Protein AF-A0A7S3HVN4-F1 (afdb_monomer)

pLDDT: mean 90.15, std 8.86, range [50.03, 98.5]

Mean predicted aligned error: 8.43 Å

Foldseek 3Di:
DDDDPLNVVLVVLQPDPDPCSHQQHPNNVHVVSVCPRPVNVPPDPVDDCLVVLVVVVCLQPDDLVVLVVCCVVDPDCVALCNLQSNPHAPAFQAWEWWWWQDPVRDTDIWIWGHHLQAKIWTDDPPHTPDMDGHAAPWAWDDPDQFWIWTQDVVVRDIIIIGQDDPVPTDDDDSRYDSGVVVVRSNNVVSNVSNVVSNVD

Solvent-accessible surface area (backbone atoms only — not comparable to full-atom values): 11460 Å² total; per-residue (Å²): 136,88,74,55,70,49,57,49,53,51,48,60,38,55,70,41,88,52,66,59,73,10,59,35,20,78,81,48,56,17,61,64,43,47,64,66,34,75,67,44,67,91,64,64,86,89,52,73,70,39,76,66,40,57,72,57,52,49,61,68,70,53,56,68,68,64,48,46,51,56,43,76,70,38,95,58,55,81,44,66,79,44,60,48,51,83,54,55,83,98,43,61,52,36,30,30,50,33,22,38,46,49,101,82,69,48,74,39,78,28,44,38,33,34,33,74,90,28,36,35,39,34,20,54,90,90,44,80,73,51,73,46,72,58,49,82,83,37,48,58,45,74,79,48,101,52,32,34,40,37,42,30,65,96,76,75,42,75,45,42,40,29,50,43,65,68,91,80,45,78,79,73,49,97,46,33,45,46,52,58,65,64,50,37,55,51,51,45,52,31,45,50,53,51,38,60,48,71,71,92

Radius of gyration: 22.28 Å; Cα contacts (8 Å, |Δi|>4): 295; chains: 1; bounding box: 54×37×66 Å

Structure (mmCIF, N/CA/C/O backbone):
data_AF-A0A7S3HVN4-F1
#
_entry.id   AF-A0A7S3HVN4-F1
#
loop_
_atom_site.group_PDB
_atom_site.id
_atom_site.type_symbol
_atom_site.label_atom_id
_atom_site.label_alt_id
_atom_site.label_comp_id
_atom_site.label_asym_id
_atom_site.label_entity_id
_atom_site.label_seq_id
_atom_site.pdbx_PDB_ins_code
_atom_site.Cartn_x
_atom_site.Cartn_y
_atom_site.Cartn_z
_atom_site.occupancy
_atom_site.B_iso_or_equiv
_atom_site.auth_seq_id
_atom_site.auth_comp_id
_atom_site.auth_asym_id
_atom_site.auth_atom_id
_atom_site.pdbx_PDB_model_num
ATOM 1 N N . MET A 1 1 ? -2.275 19.410 28.186 1.00 53.12 1 MET A N 1
ATOM 2 C CA . MET A 1 1 ? -3.234 18.996 27.141 1.00 53.12 1 MET A CA 1
ATOM 3 C C . MET A 1 1 ? -4.611 19.455 27.602 1.00 53.12 1 MET A C 1
ATOM 5 O O . MET A 1 1 ? -5.047 18.990 28.646 1.00 53.12 1 MET A O 1
ATOM 9 N N . GLN A 1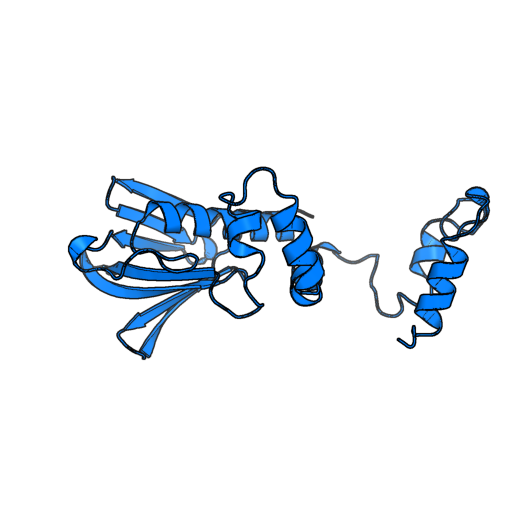 2 ? -5.228 20.443 26.951 1.00 73.56 2 GLN A N 1
ATOM 10 C CA . GLN A 1 2 ? -6.598 20.853 27.289 1.00 73.56 2 GLN A CA 1
ATOM 11 C C . GLN A 1 2 ? -7.555 19.950 26.510 1.00 73.56 2 GLN A C 1
ATOM 13 O O . GLN A 1 2 ? -7.546 19.965 25.284 1.00 73.56 2 GLN A O 1
ATOM 18 N N . ILE A 1 3 ? -8.306 19.114 27.225 1.00 81.75 3 ILE A N 1
ATOM 19 C CA . ILE A 1 3 ? -9.362 18.288 26.636 1.00 81.75 3 ILE A CA 1
ATOM 20 C C . ILE A 1 3 ? -10.576 19.193 26.435 1.00 81.75 3 ILE A C 1
ATOM 22 O O . ILE A 1 3 ? -10.947 19.942 27.341 1.00 81.75 3 ILE A O 1
ATOM 26 N N . GLU A 1 4 ? -11.161 19.145 25.243 1.00 90.69 4 GLU A N 1
ATOM 27 C CA . GLU A 1 4 ? -12.343 19.930 24.898 1.00 90.69 4 GLU A CA 1
ATOM 28 C C . GLU A 1 4 ? -13.518 19.557 25.838 1.00 90.69 4 GLU A C 1
ATOM 30 O O . GLU A 1 4 ? -13.647 18.388 26.224 1.00 90.69 4 GLU A O 1
ATOM 35 N N . PRO A 1 5 ? -14.332 20.525 26.306 1.00 91.31 5 PRO A N 1
ATOM 36 C CA . PRO A 1 5 ? -15.322 20.271 27.353 1.00 91.31 5 PRO A CA 1
ATOM 37 C C . PRO A 1 5 ? -16.322 19.160 27.018 1.00 91.31 5 PRO A C 1
ATOM 39 O O . PRO A 1 5 ? -16.677 18.390 27.911 1.00 91.31 5 PRO A O 1
ATOM 42 N N . THR A 1 6 ? -16.743 19.029 25.754 1.00 92.38 6 THR A N 1
ATOM 43 C CA . THR A 1 6 ? -17.681 17.968 25.355 1.00 92.38 6 THR A CA 1
ATOM 44 C C . THR A 1 6 ? -17.017 16.594 25.315 1.00 92.38 6 THR A C 1
ATOM 46 O O . THR A 1 6 ? -17.655 15.605 25.678 1.00 92.38 6 THR A O 1
ATOM 49 N N . CYS A 1 7 ? -15.726 16.519 24.972 1.00 90.94 7 CYS A N 1
ATOM 50 C CA . CYS A 1 7 ? -14.933 15.294 25.112 1.00 90.94 7 CYS A CA 1
ATOM 51 C C . CYS A 1 7 ? -14.870 14.835 26.571 1.00 90.94 7 CYS A C 1
ATOM 53 O O . CYS A 1 7 ? -15.041 13.651 26.858 1.00 90.94 7 CYS A O 1
ATOM 55 N N . ARG A 1 8 ? -14.622 15.767 27.500 1.00 92.56 8 ARG A N 1
ATOM 56 C CA . ARG A 1 8 ? -14.539 15.452 28.931 1.00 92.56 8 ARG A CA 1
ATOM 57 C C . ARG A 1 8 ? -15.881 14.962 29.477 1.00 92.56 8 ARG A C 1
ATOM 59 O O . ARG A 1 8 ? -15.910 13.928 30.131 1.00 92.56 8 ARG A O 1
ATOM 66 N N . ASP A 1 9 ? -16.970 15.652 29.141 1.00 93.69 9 ASP A N 1
ATOM 67 C CA . ASP A 1 9 ? -18.332 15.264 29.533 1.00 93.69 9 ASP A CA 1
ATOM 68 C C . ASP A 1 9 ? -18.708 13.865 29.016 1.00 93.69 9 ASP A C 1
ATOM 70 O O . ASP A 1 9 ? -19.266 13.055 29.757 1.00 93.69 9 ASP A O 1
ATOM 74 N N . LEU A 1 10 ? -18.332 13.537 27.772 1.00 94.62 10 LEU A N 1
ATOM 75 C CA . LEU A 1 10 ? -18.544 12.197 27.227 1.00 94.62 10 LEU A CA 1
ATOM 76 C C . LEU A 1 10 ? -17.776 11.139 28.026 1.00 94.62 10 LEU A C 1
ATOM 78 O O . LEU A 1 10 ? -18.345 10.109 28.384 1.00 94.62 10 LEU A O 1
ATOM 82 N N . ILE A 1 11 ? -16.488 11.382 28.289 1.00 92.31 11 ILE A N 1
ATOM 83 C CA . ILE A 1 11 ? -15.640 10.451 29.038 1.00 92.31 11 ILE A CA 1
ATOM 84 C C . ILE A 1 11 ? -16.232 10.218 30.427 1.00 92.31 11 ILE A C 1
ATOM 86 O O . ILE A 1 11 ? -16.464 9.063 30.773 1.00 92.31 11 ILE A O 1
ATOM 90 N N . ASP A 1 12 ? -16.551 11.282 31.168 1.00 92.94 12 ASP A N 1
ATOM 91 C CA . ASP A 1 12 ? -17.090 11.211 32.533 1.00 92.94 12 ASP A CA 1
ATOM 92 C C . ASP A 1 12 ? -18.400 10.400 32.589 1.00 92.94 12 ASP A C 1
ATOM 94 O O . ASP A 1 12 ? -18.604 9.590 33.495 1.00 92.94 12 ASP A O 1
ATOM 98 N N . LYS A 1 13 ? -19.257 10.532 31.569 1.00 91.88 13 LYS A N 1
ATOM 99 C CA . LYS A 1 13 ? -20.509 9.766 31.434 1.00 91.88 13 LYS A CA 1
ATOM 100 C C . LYS A 1 13 ? -20.319 8.313 30.980 1.00 91.88 13 LYS A C 1
ATOM 102 O O . LYS A 1 13 ? -21.228 7.495 31.148 1.00 91.88 13 LYS A O 1
ATOM 107 N N . LEU A 1 14 ? -19.166 7.975 30.402 1.00 91.81 14 LEU A N 1
ATOM 108 C CA . LEU A 1 14 ? -18.810 6.611 29.998 1.00 91.81 14 LEU A CA 1
ATOM 109 C C . LEU A 1 14 ? -18.058 5.847 31.097 1.00 91.81 14 LEU A C 1
ATOM 111 O O . LEU A 1 14 ? -18.204 4.630 31.192 1.00 91.81 14 LEU A O 1
ATOM 115 N N . ILE A 1 15 ? -17.288 6.531 31.945 1.00 91.75 15 ILE A N 1
ATOM 116 C CA . ILE A 1 15 ? -16.481 5.916 33.016 1.00 91.75 15 ILE A CA 1
ATOM 117 C C . ILE A 1 15 ? -17.224 5.814 34.358 1.00 91.75 15 ILE A C 1
ATOM 119 O O . ILE A 1 15 ? -16.619 5.876 35.427 1.00 91.75 15 ILE A O 1
ATOM 123 N N . VAL A 1 16 ? -18.544 5.627 34.317 1.00 91.62 16 VAL A N 1
ATOM 124 C CA . VAL A 1 16 ? -19.357 5.385 35.516 1.00 91.62 16 VAL A CA 1
ATOM 125 C C . VAL A 1 16 ? -19.091 3.969 36.045 1.00 91.62 16 VAL A C 1
ATOM 127 O O . VAL A 1 16 ? -19.068 3.004 35.272 1.00 91.62 16 VAL A O 1
ATOM 130 N N . LEU A 1 17 ? -18.869 3.861 37.363 1.00 91.00 17 LEU A N 1
ATOM 131 C CA . LEU A 1 17 ? -18.596 2.598 38.068 1.00 91.00 17 LEU A CA 1
ATOM 132 C C . LEU A 1 17 ? -19.727 1.583 37.889 1.00 91.00 17 LEU A C 1
ATOM 134 O O . LEU A 1 17 ? -19.468 0.407 37.648 1.00 91.00 17 LEU A O 1
ATOM 138 N N . ASP A 1 18 ? -20.967 2.056 37.998 1.00 90.88 18 ASP A N 1
ATOM 139 C CA . ASP A 1 18 ? -22.158 1.256 37.751 1.00 90.88 18 ASP A CA 1
ATOM 140 C C . ASP A 1 18 ? -22.456 1.206 36.237 1.00 90.88 18 ASP A C 1
ATOM 142 O O . ASP A 1 18 ? -22.713 2.255 35.630 1.00 90.88 18 ASP A O 1
ATOM 146 N N . PRO A 1 19 ? -22.415 0.020 35.599 1.00 88.31 19 PRO A N 1
ATOM 147 C CA . PRO A 1 19 ? -22.674 -0.115 34.171 1.00 88.31 19 PRO A CA 1
ATOM 148 C C . PRO A 1 19 ? -24.097 0.293 33.770 1.00 88.31 19 PRO A C 1
ATOM 150 O O . PRO A 1 19 ? -24.269 0.778 32.652 1.00 88.31 19 PRO A O 1
ATOM 153 N N . ASP A 1 20 ? -25.092 0.167 34.654 1.00 91.44 20 ASP A N 1
ATOM 154 C CA . ASP A 1 20 ? -26.487 0.503 34.334 1.00 91.44 20 ASP A CA 1
ATOM 155 C C . ASP A 1 20 ? -26.738 2.018 34.316 1.00 91.44 20 ASP A C 1
ATOM 157 O O . ASP A 1 20 ? -27.687 2.495 33.689 1.00 91.44 20 ASP A O 1
ATOM 161 N N . GLN A 1 21 ? -25.848 2.782 34.954 1.00 90.81 21 GLN A N 1
ATOM 162 C CA . GLN A 1 21 ? -25.854 4.248 34.985 1.00 90.81 21 GLN A CA 1
ATOM 163 C C . GLN A 1 21 ? -24.962 4.871 33.905 1.00 90.81 21 GLN A C 1
ATOM 165 O O . GLN A 1 21 ? -24.895 6.094 33.770 1.00 90.81 21 GLN A O 1
ATOM 170 N N . ARG A 1 22 ? -24.259 4.051 33.119 1.00 93.50 22 ARG A N 1
ATOM 171 C CA . ARG A 1 22 ? -23.396 4.531 32.041 1.00 93.50 22 ARG A CA 1
ATOM 172 C C . ARG A 1 2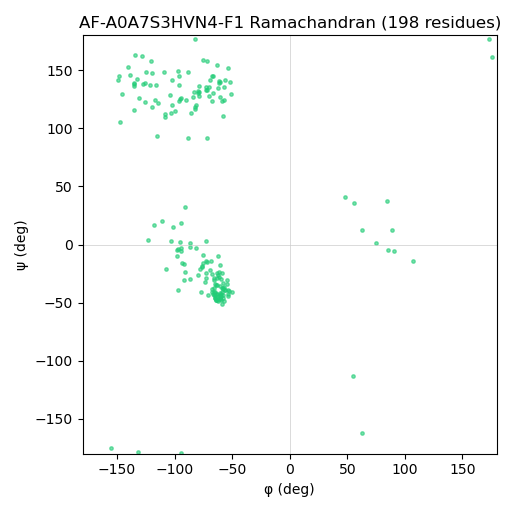2 ? -24.232 5.116 30.911 1.00 93.50 22 ARG A C 1
ATOM 174 O O . ARG A 1 22 ? -25.258 4.550 30.537 1.00 93.50 22 ARG A O 1
ATOM 181 N N . LEU A 1 23 ? -23.773 6.203 30.298 1.00 91.31 23 LEU A N 1
ATOM 182 C CA . LEU A 1 23 ? -24.374 6.700 29.060 1.00 91.31 23 LEU A CA 1
ATOM 183 C C . LEU A 1 23 ? -24.314 5.617 27.974 1.00 91.31 23 LEU A C 1
ATOM 185 O O . LEU A 1 23 ? -23.239 5.123 27.641 1.00 91.31 23 LEU A O 1
ATOM 189 N N . GLY A 1 24 ? -25.472 5.251 27.424 1.00 87.75 24 GLY A N 1
ATOM 190 C CA . GLY A 1 24 ? -25.591 4.137 26.479 1.00 87.75 24 GLY A CA 1
ATOM 191 C C . GLY A 1 24 ? -26.256 2.887 27.063 1.00 87.75 24 GLY A C 1
ATOM 192 O O . GLY A 1 24 ? -26.674 2.021 26.295 1.00 87.75 24 GLY A O 1
ATOM 193 N N . ALA A 1 25 ? -26.395 2.795 28.389 1.00 89.81 25 ALA A N 1
ATOM 194 C CA . ALA A 1 25 ? -27.110 1.715 29.063 1.00 89.81 25 ALA A CA 1
ATOM 195 C C . ALA A 1 25 ? -28.630 1.825 28.875 1.00 89.81 25 ALA A C 1
ATOM 197 O O . ALA A 1 25 ? -29.172 2.902 28.619 1.00 89.81 25 ALA A O 1
ATOM 198 N N . ALA A 1 26 ? -29.347 0.709 29.037 1.00 87.06 26 ALA A N 1
ATOM 199 C CA . ALA A 1 26 ? -30.802 0.678 28.868 1.00 87.06 26 ALA A CA 1
ATOM 200 C C . ALA A 1 26 ? -31.517 1.701 29.776 1.00 87.06 26 ALA A C 1
ATOM 202 O O . ALA A 1 26 ? -32.432 2.387 29.323 1.00 87.06 26 ALA A O 1
ATOM 203 N N . GLY A 1 27 ? -31.047 1.862 31.020 1.00 85.62 27 GLY A N 1
ATOM 204 C CA . GLY A 1 27 ? -31.592 2.812 31.996 1.00 85.62 27 GLY A CA 1
ATOM 205 C C . GLY A 1 27 ? -31.302 4.289 31.704 1.00 85.62 27 GLY A C 1
ATOM 206 O O . GLY A 1 27 ? -31.972 5.156 32.255 1.00 85.62 27 GLY A O 1
ATOM 207 N N . THR A 1 28 ? -30.356 4.598 30.811 1.00 85.44 28 THR A N 1
ATOM 208 C CA . THR A 1 28 ? -29.925 5.974 30.493 1.00 85.44 28 THR A CA 1
ATOM 209 C C . THR A 1 28 ? -30.326 6.419 29.085 1.00 85.44 28 THR A C 1
ATOM 211 O O . THR A 1 28 ? -29.773 7.371 28.535 1.00 85.44 28 THR A O 1
ATOM 214 N N . GLY A 1 29 ? -31.316 5.746 28.489 1.00 84.00 29 GLY A N 1
ATOM 215 C CA . GLY A 1 29 ? -31.806 6.039 27.138 1.00 84.00 29 GLY A CA 1
ATOM 216 C C . GLY A 1 29 ? -31.068 5.288 26.026 1.00 84.00 29 GLY A C 1
ATOM 217 O O . GLY A 1 29 ? -31.244 5.615 24.850 1.00 84.00 29 GLY A O 1
ATOM 218 N N . GLY A 1 30 ? -30.266 4.281 26.384 1.00 89.44 30 GLY A N 1
ATOM 219 C CA . GLY A 1 30 ? -29.635 3.354 25.454 1.00 89.44 30 GLY A CA 1
ATOM 220 C C . GLY A 1 30 ? -28.652 4.019 24.493 1.00 89.44 30 GLY A C 1
ATOM 221 O O . GLY A 1 30 ? -28.204 5.154 24.678 1.00 89.44 30 GLY A O 1
ATOM 222 N N . MET A 1 31 ? -28.343 3.314 23.406 1.00 88.62 31 MET A N 1
ATOM 223 C CA . MET A 1 31 ? -27.423 3.802 22.374 1.00 88.62 31 MET A CA 1
ATOM 224 C C . MET A 1 31 ? -27.873 5.119 21.724 1.00 88.62 31 MET A C 1
ATOM 226 O O . MET A 1 31 ? -27.031 5.878 21.248 1.00 88.62 31 MET A O 1
ATOM 230 N N . ASP A 1 32 ? -29.168 5.434 21.730 1.00 89.56 32 ASP A N 1
ATOM 231 C CA . ASP A 1 32 ? -29.683 6.681 21.158 1.00 89.56 32 ASP A CA 1
ATOM 232 C C . ASP A 1 32 ? -29.355 7.907 22.018 1.00 89.56 32 ASP A C 1
ATOM 234 O O . ASP A 1 32 ? -29.200 9.010 21.492 1.00 89.56 32 ASP A O 1
ATOM 238 N N . ALA A 1 33 ? -29.224 7.748 23.338 1.00 90.94 33 ALA A N 1
ATOM 239 C CA . ALA A 1 33 ? -28.718 8.811 24.206 1.00 90.94 33 ALA A CA 1
ATOM 240 C C . ALA A 1 33 ? -27.234 9.094 23.930 1.00 90.94 33 ALA A C 1
ATOM 242 O O . ALA A 1 33 ? -26.838 10.254 23.829 1.00 90.94 33 ALA A O 1
ATOM 243 N N . LEU A 1 34 ? -26.438 8.041 23.718 1.00 91.25 34 LEU A N 1
ATOM 244 C CA . LEU A 1 34 ? -25.024 8.164 23.370 1.00 91.25 34 LEU A CA 1
ATOM 245 C C . LEU A 1 34 ? -24.831 8.858 22.012 1.00 91.25 34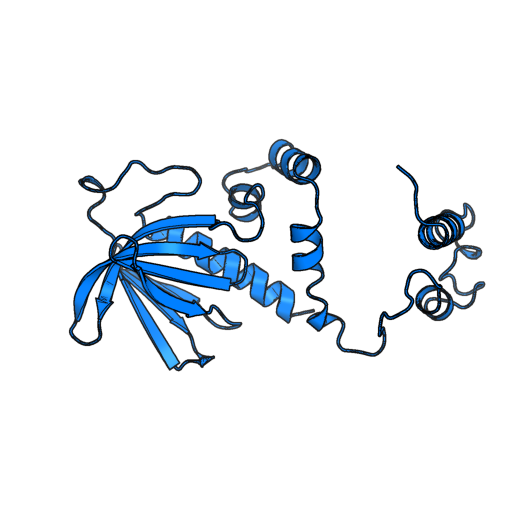 LEU A C 1
ATOM 247 O O . LEU A 1 34 ? -24.066 9.812 21.917 1.00 91.25 34 LEU A O 1
ATOM 251 N N . LYS A 1 35 ? -25.570 8.438 20.976 1.00 90.25 35 LYS A N 1
ATOM 252 C CA . LYS A 1 35 ? -25.505 9.036 19.627 1.00 90.25 35 LYS A CA 1
ATOM 253 C C . LYS A 1 35 ? -25.901 10.516 19.594 1.00 90.25 35 LYS A C 1
ATOM 255 O O . LYS A 1 35 ? -25.439 11.250 18.730 1.00 90.25 35 LYS A O 1
ATOM 260 N N . ARG A 1 36 ? -26.758 10.967 20.515 1.00 92.00 36 ARG A N 1
ATOM 261 C CA . ARG A 1 36 ? -27.204 12.371 20.612 1.00 92.00 36 ARG A CA 1
ATOM 262 C C . ARG A 1 36 ? -26.275 13.259 21.441 1.00 92.00 36 ARG A C 1
ATOM 264 O O . ARG A 1 36 ? -26.575 14.438 21.617 1.00 92.00 36 ARG A O 1
ATOM 271 N N . HIS A 1 37 ? -25.177 12.720 21.968 1.00 94.62 37 HIS A N 1
ATOM 272 C CA . HIS A 1 37 ? -24.243 13.495 22.776 1.00 94.62 37 HIS A CA 1
ATOM 273 C C . HIS A 1 37 ? -23.620 14.651 21.963 1.00 94.62 37 HIS A C 1
ATOM 275 O O . HIS A 1 37 ? -23.250 14.422 20.809 1.00 94.62 37 HIS A O 1
ATOM 281 N N . PRO A 1 38 ? -23.426 15.857 22.540 1.00 93.50 38 PRO A N 1
ATOM 282 C CA . PRO A 1 38 ? -22.825 17.001 21.840 1.00 93.50 38 PRO A CA 1
ATOM 283 C C . PRO A 1 38 ? -21.458 16.714 21.210 1.00 93.50 38 PRO A C 1
ATOM 285 O O . PRO A 1 38 ? -21.147 17.245 20.152 1.00 93.50 38 PRO A O 1
ATOM 288 N N . PHE A 1 39 ? -20.678 15.813 21.811 1.00 92.75 39 PHE A N 1
ATOM 289 C CA . PHE A 1 39 ? -19.414 15.331 21.237 1.00 92.75 39 PHE A CA 1
ATOM 290 C C . PHE A 1 39 ? -19.574 14.773 19.810 1.00 92.75 39 PHE A C 1
ATOM 292 O O . PHE A 1 39 ? -18.686 14.926 18.979 1.00 92.75 39 PHE A O 1
ATOM 299 N N . PHE A 1 40 ? -20.710 14.139 19.507 1.00 89.69 40 PHE A N 1
ATOM 300 C CA . PHE A 1 40 ? -21.002 13.584 18.185 1.00 89.69 40 PHE A CA 1
ATOM 301 C C . PHE A 1 40 ? -21.804 14.543 17.295 1.00 89.69 40 PHE A C 1
ATOM 303 O O . PHE A 1 40 ? -22.415 14.117 16.311 1.00 89.69 40 PHE A O 1
ATOM 310 N N . GLN A 1 41 ? -21.832 15.840 17.614 1.00 88.94 41 GLN A N 1
ATOM 311 C CA . GLN A 1 41 ? -22.513 16.827 16.786 1.00 88.94 41 GLN A CA 1
ATOM 312 C C . GLN A 1 41 ? -21.952 16.804 15.355 1.00 88.94 41 GLN A C 1
ATOM 314 O O . GLN A 1 41 ? -20.754 16.947 15.130 1.00 88.94 41 GLN A O 1
ATOM 319 N N . GLY A 1 42 ? -22.841 16.617 14.377 1.00 82.19 42 GLY A N 1
ATOM 320 C CA . GLY A 1 42 ? -22.479 16.508 12.960 1.00 82.19 42 GLY A CA 1
ATOM 321 C C . GLY A 1 42 ? -22.199 15.083 12.472 1.00 82.19 42 GLY A C 1
ATOM 322 O O . GLY A 1 42 ? -22.055 14.883 11.267 1.00 82.19 42 GLY A O 1
ATOM 323 N N . VAL A 1 43 ? -22.186 14.079 13.356 1.00 80.19 43 VAL A N 1
ATOM 324 C CA . VAL A 1 43 ? -22.084 12.670 12.956 1.00 80.19 43 VAL A CA 1
ATOM 325 C C . VAL A 1 43 ? -23.460 12.147 12.543 1.00 80.19 43 VAL A C 1
ATOM 327 O O . VAL A 1 43 ? -24.405 12.121 13.331 1.00 80.19 43 VAL A O 1
ATOM 330 N N . ASN A 1 44 ? -23.576 11.693 11.295 1.00 80.94 44 ASN A N 1
ATOM 331 C CA . ASN A 1 44 ? -24.786 11.045 10.797 1.00 80.94 44 ASN A CA 1
ATOM 332 C C . ASN A 1 44 ? -24.752 9.531 11.071 1.00 80.94 44 ASN A C 1
ATOM 334 O O . ASN A 1 44 ? -24.268 8.754 10.250 1.00 80.94 44 ASN A O 1
ATOM 338 N N . PHE A 1 45 ? -25.297 9.109 12.214 1.00 80.19 45 PHE A N 1
ATOM 339 C CA . PHE A 1 45 ? -25.342 7.696 12.622 1.00 80.19 45 PHE A CA 1
ATOM 340 C C . PHE A 1 45 ? -26.337 6.822 11.848 1.00 80.19 45 PHE A C 1
ATOM 342 O O . PHE A 1 45 ? -26.296 5.601 11.988 1.00 80.19 45 PHE A O 1
ATOM 349 N N . SER A 1 46 ? -27.260 7.419 11.092 1.00 79.75 46 SER A N 1
ATOM 350 C CA . SER A 1 46 ? -28.205 6.697 10.229 1.00 79.75 46 SER A CA 1
ATOM 351 C C . SER A 1 46 ? -27.714 6.574 8.784 1.00 79.75 46 SER A C 1
ATOM 353 O O . SER A 1 46 ? -28.358 5.904 7.980 1.00 79.75 46 SER A O 1
ATOM 355 N N . GLY A 1 47 ? -26.591 7.215 8.448 1.00 70.81 47 GLY A N 1
ATOM 356 C CA . GLY A 1 47 ? -25.927 7.082 7.158 1.00 70.81 47 GLY A CA 1
ATOM 357 C C . GLY A 1 47 ? -25.032 5.846 7.062 1.00 70.81 47 GLY A C 1
ATOM 358 O O . GLY A 1 47 ? -24.832 5.105 8.025 1.00 70.81 47 GLY A O 1
ATOM 359 N N . ASP A 1 48 ? -24.456 5.655 5.877 1.00 65.44 48 ASP A N 1
ATOM 360 C CA . ASP A 1 48 ? -23.508 4.581 5.601 1.00 65.44 48 ASP A CA 1
ATOM 361 C C . ASP A 1 48 ? -22.171 4.875 6.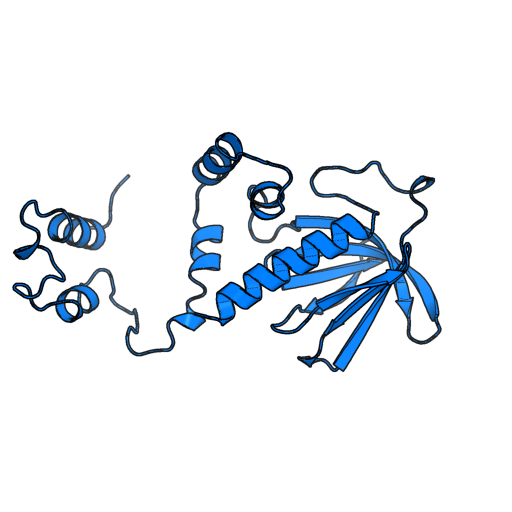308 1.00 65.44 48 ASP A C 1
ATOM 363 O O . ASP A 1 48 ? -21.304 5.576 5.783 1.00 65.44 48 ASP A O 1
ATOM 367 N N . MET A 1 49 ? -22.006 4.381 7.544 1.00 62.88 49 MET A N 1
ATOM 368 C CA . MET A 1 49 ? -20.796 4.610 8.360 1.00 62.88 49 MET A CA 1
ATOM 369 C C . MET A 1 49 ? -19.514 4.027 7.730 1.00 62.88 49 MET A C 1
ATOM 371 O O . MET A 1 49 ? -18.409 4.369 8.147 1.00 62.88 49 MET A O 1
ATOM 375 N N . ARG A 1 50 ? -19.673 3.227 6.672 1.00 58.75 50 ARG A N 1
ATOM 376 C CA . ARG A 1 50 ? -18.655 2.728 5.730 1.00 58.75 50 ARG A CA 1
ATOM 377 C C . ARG A 1 50 ? -17.829 3.849 5.113 1.00 58.75 50 ARG A C 1
ATOM 379 O O . ARG A 1 50 ? -16.615 3.760 4.963 1.00 58.75 50 ARG A O 1
ATOM 386 N N . ILE A 1 51 ? -18.502 4.958 4.808 1.00 57.69 51 ILE A N 1
ATOM 387 C CA . ILE A 1 51 ? -17.941 6.103 4.083 1.00 57.69 51 ILE A CA 1
ATOM 388 C C . ILE A 1 51 ? -17.011 6.938 4.978 1.00 57.69 51 ILE A C 1
ATOM 390 O O . ILE A 1 51 ? -16.200 7.713 4.475 1.00 57.69 51 ILE A O 1
ATOM 394 N N . LEU A 1 52 ? -17.069 6.770 6.306 1.00 59.38 52 LEU A N 1
ATOM 395 C CA . LEU A 1 52 ? -16.269 7.570 7.240 1.00 59.38 52 LEU A CA 1
ATOM 396 C C . LEU A 1 52 ? -14.766 7.279 7.150 1.00 59.38 52 LEU A C 1
ATOM 398 O O . LEU A 1 52 ? -13.976 8.057 7.682 1.00 59.38 52 LEU A O 1
ATOM 402 N N . GLY A 1 53 ? -14.353 6.180 6.501 1.00 68.19 53 GLY A N 1
ATOM 403 C CA . GLY A 1 53 ? -12.937 5.848 6.342 1.00 68.19 53 GLY A CA 1
ATOM 404 C C . GLY A 1 53 ? -12.216 5.774 7.689 1.00 68.19 53 GLY A C 1
ATOM 405 O O . GLY A 1 53 ? -11.071 6.199 7.801 1.00 68.19 53 GLY A O 1
ATOM 406 N N . LEU A 1 54 ? -12.888 5.281 8.738 1.00 70.75 54 LEU A N 1
ATOM 407 C CA . LEU A 1 54 ? -12.409 5.374 10.120 1.00 70.75 54 LEU A CA 1
ATOM 408 C C . LEU A 1 54 ? -11.012 4.767 10.294 1.00 70.75 54 LEU A C 1
ATOM 410 O O . LEU A 1 54 ? -10.178 5.343 10.981 1.00 70.75 54 LEU A O 1
ATOM 414 N N . LYS A 1 55 ? -10.721 3.643 9.629 1.00 73.38 55 LYS A N 1
ATOM 415 C CA . LYS A 1 55 ? -9.378 3.038 9.634 1.00 73.38 55 LYS A CA 1
ATOM 416 C C . LYS A 1 55 ? -8.32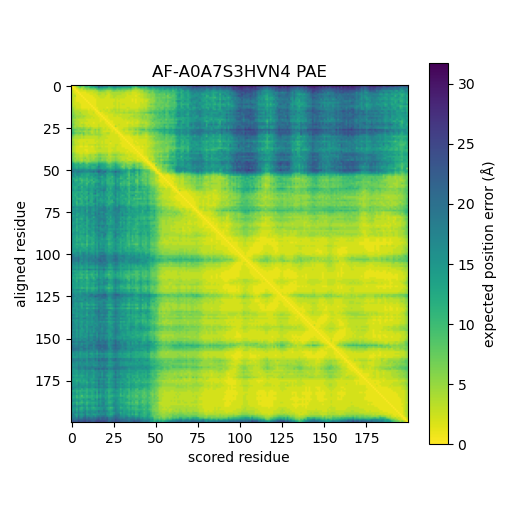7 3.978 9.050 1.00 73.38 55 LYS A C 1
ATOM 418 O O . LYS A 1 55 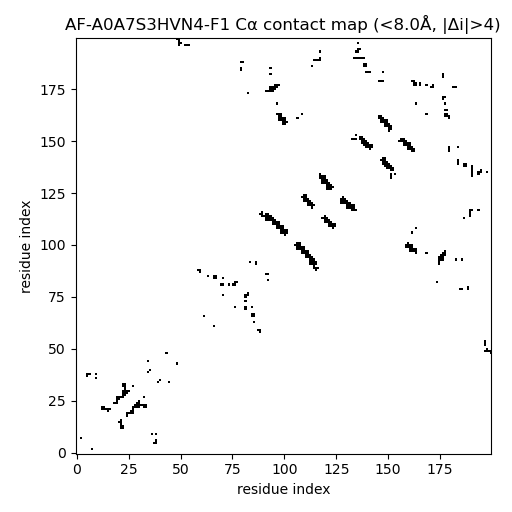? -7.242 4.105 9.612 1.00 73.38 55 LYS A O 1
ATOM 423 N N . ARG A 1 56 ? -8.656 4.669 7.959 1.00 76.94 56 ARG A N 1
ATOM 424 C CA . ARG A 1 56 ? -7.799 5.690 7.361 1.00 76.94 56 ARG A CA 1
ATOM 425 C C . ARG A 1 56 ? -7.606 6.875 8.305 1.00 76.94 56 ARG A C 1
ATOM 427 O O . ARG A 1 56 ? -6.464 7.248 8.543 1.00 76.94 56 ARG A O 1
ATOM 434 N N . ALA A 1 57 ? -8.679 7.402 8.892 1.00 78.31 57 ALA A N 1
ATOM 435 C CA . ALA A 1 57 ? -8.608 8.502 9.852 1.00 78.31 57 ALA A CA 1
ATOM 436 C C . ALA A 1 57 ? -7.773 8.136 11.091 1.00 78.31 57 ALA A C 1
ATOM 438 O O . ALA A 1 57 ? -6.921 8.911 11.515 1.00 78.31 57 ALA A O 1
ATOM 439 N N . LEU A 1 58 ? -7.957 6.931 11.639 1.00 77.75 58 LEU A N 1
ATOM 440 C CA . LEU A 1 58 ? -7.144 6.416 12.741 1.00 77.75 58 LEU A CA 1
ATOM 441 C C . LEU A 1 58 ? -5.671 6.347 12.348 1.00 77.75 58 LEU A C 1
ATOM 443 O O . LEU A 1 58 ? -4.839 6.878 13.070 1.00 77.75 58 LEU A O 1
ATOM 447 N N . ARG A 1 59 ? -5.337 5.786 11.177 1.00 77.94 59 ARG A N 1
ATOM 448 C CA . ARG A 1 59 ? -3.950 5.798 10.692 1.00 77.94 59 ARG A CA 1
ATOM 449 C C . ARG A 1 59 ? -3.415 7.224 10.584 1.00 77.94 59 ARG A C 1
ATOM 451 O O . ARG A 1 59 ? -2.335 7.484 11.087 1.00 77.94 59 ARG A O 1
ATOM 458 N N . GLU A 1 60 ? -4.141 8.149 9.964 1.00 81.12 60 GLU A N 1
ATOM 459 C CA . GLU A 1 60 ? -3.680 9.528 9.747 1.00 81.12 60 GLU A CA 1
ATOM 460 C C . GLU A 1 60 ? -3.482 10.324 11.049 1.00 81.12 60 GLU A C 1
ATOM 462 O O . GLU A 1 60 ? -2.566 11.138 11.129 1.00 81.12 60 GLU A O 1
ATOM 467 N N . THR A 1 61 ? -4.305 10.071 12.068 1.00 83.94 61 THR A N 1
ATOM 468 C CA . THR A 1 61 ? -4.290 10.799 13.352 1.00 83.94 61 THR A CA 1
ATOM 469 C C . THR A 1 61 ? -3.410 10.165 14.427 1.00 83.94 61 THR A C 1
ATOM 471 O O . THR A 1 61 ? -3.079 10.816 15.418 1.00 83.94 61 THR A O 1
ATOM 474 N N . GLU A 1 62 ? -3.028 8.902 14.264 1.00 83.44 62 GLU A N 1
ATOM 475 C CA . GLU A 1 62 ? -2.291 8.170 15.284 1.00 83.44 62 GLU A CA 1
ATOM 476 C C . GLU A 1 62 ? -0.831 8.620 15.412 1.00 83.44 62 GLU A C 1
ATOM 478 O O . GLU A 1 62 ? -0.109 8.758 14.420 1.00 83.44 62 GLU A O 1
ATOM 483 N N . SER A 1 63 ? -0.373 8.780 16.659 1.00 86.56 63 SER A N 1
ATOM 484 C CA . SER A 1 63 ? 0.997 9.193 16.960 1.00 86.56 63 SER A CA 1
ATOM 485 C C . SER A 1 63 ? 2.027 8.134 16.557 1.00 86.56 63 SER A C 1
ATOM 487 O O . SER A 1 63 ? 1.808 6.930 16.705 1.00 86.56 63 SER A O 1
ATOM 489 N N . GLN A 1 64 ? 3.203 8.583 16.103 1.00 86.12 64 GLN A N 1
ATOM 490 C CA . GLN A 1 64 ? 4.308 7.684 15.746 1.00 86.12 64 GLN A CA 1
ATOM 491 C C . GLN A 1 64 ? 4.732 6.783 16.917 1.00 86.12 64 GLN A C 1
ATOM 493 O O . GLN A 1 64 ? 5.063 5.622 16.697 1.00 86.12 64 GLN A O 1
ATOM 498 N N . GLU A 1 65 ? 4.644 7.269 18.158 1.00 88.62 65 GLU A N 1
ATOM 499 C CA . GLU A 1 65 ? 4.964 6.490 19.360 1.00 88.62 65 GLU A CA 1
ATOM 500 C C . GLU A 1 65 ? 4.065 5.257 19.526 1.00 88.62 65 GLU A C 1
ATOM 502 O O . GLU A 1 65 ? 4.557 4.168 19.816 1.00 88.62 65 GLU A O 1
ATOM 507 N N . LEU A 1 66 ? 2.751 5.397 19.313 1.00 87.12 66 LEU A N 1
ATOM 508 C CA . LEU A 1 66 ? 1.819 4.267 19.403 1.00 87.12 66 LEU A CA 1
ATOM 509 C C . LEU A 1 66 ? 2.066 3.253 18.288 1.00 87.12 66 LEU A C 1
ATOM 511 O O . LEU A 1 66 ? 2.015 2.043 18.521 1.00 87.12 66 LEU A O 1
ATOM 515 N N . ARG A 1 67 ? 2.382 3.741 17.084 1.00 87.69 67 ARG A N 1
ATOM 516 C CA . ARG A 1 67 ? 2.748 2.873 15.964 1.00 87.69 67 ARG A CA 1
ATOM 517 C C . ARG A 1 67 ? 4.027 2.093 16.259 1.00 87.69 67 ARG A C 1
ATOM 519 O O . ARG A 1 67 ? 4.054 0.896 15.989 1.00 87.69 67 ARG A O 1
ATOM 526 N N . GLN A 1 68 ? 5.034 2.743 16.843 1.00 89.75 68 GLN A N 1
ATOM 527 C CA . GLN A 1 68 ? 6.298 2.114 17.224 1.00 89.75 68 GLN A CA 1
ATOM 528 C C . GLN A 1 68 ? 6.091 1.028 18.283 1.00 89.75 68 GLN A C 1
ATOM 530 O O . GLN A 1 68 ? 6.525 -0.099 18.071 1.00 89.75 68 GLN A O 1
ATOM 535 N N . ARG A 1 69 ? 5.329 1.310 19.351 1.00 90.38 69 ARG A N 1
ATOM 536 C CA . ARG A 1 69 ? 5.035 0.318 20.404 1.00 90.38 69 ARG A CA 1
ATOM 537 C C . ARG A 1 69 ? 4.447 -0.978 19.851 1.00 90.38 69 ARG A C 1
ATOM 539 O O . ARG A 1 69 ? 4.874 -2.058 20.233 1.00 90.38 69 ARG A O 1
ATOM 546 N N . ARG A 1 70 ? 3.514 -0.888 18.897 1.00 87.38 70 ARG A N 1
ATOM 547 C CA . ARG A 1 70 ? 2.929 -2.086 18.270 1.00 87.38 70 ARG A CA 1
ATOM 548 C C . ARG A 1 70 ? 3.922 -2.904 17.456 1.00 87.38 70 ARG A C 1
ATOM 550 O O . ARG A 1 70 ? 3.706 -4.097 17.287 1.00 87.38 70 ARG A O 1
ATOM 557 N N . ILE A 1 71 ? 4.941 -2.262 16.893 1.00 89.69 71 ILE A N 1
ATOM 558 C CA . ILE A 1 71 ? 5.998 -2.949 16.147 1.00 89.69 71 ILE A CA 1
ATOM 559 C C . ILE A 1 71 ? 6.965 -3.607 17.124 1.00 89.69 71 ILE A C 1
ATOM 561 O O . ILE A 1 71 ? 7.354 -4.746 16.895 1.00 89.69 71 ILE A O 1
ATOM 565 N N . ASP A 1 72 ? 7.303 -2.927 18.218 1.00 90.56 72 ASP A N 1
ATOM 566 C CA . ASP A 1 72 ? 8.181 -3.463 19.262 1.00 90.56 72 ASP A CA 1
ATOM 567 C C . ASP A 1 72 ? 7.560 -4.697 19.942 1.00 90.56 72 ASP A C 1
ATOM 569 O O . ASP A 1 72 ? 8.261 -5.646 20.285 1.00 90.56 72 ASP A O 1
ATOM 573 N N . GLU A 1 73 ? 6.233 -4.711 20.084 1.00 92.25 73 GLU A N 1
ATOM 574 C CA . GLU A 1 73 ? 5.450 -5.833 20.620 1.00 92.25 73 GLU A CA 1
ATOM 575 C C . GLU A 1 73 ? 5.064 -6.876 19.552 1.00 92.25 73 GLU A C 1
ATOM 577 O O . GLU A 1 73 ? 4.410 -7.878 19.861 1.00 92.25 73 GLU A O 1
ATOM 582 N N . ALA A 1 74 ? 5.425 -6.661 18.282 1.00 90.06 74 ALA A N 1
ATOM 583 C CA . ALA A 1 74 ? 5.012 -7.544 17.201 1.00 90.06 74 ALA A CA 1
ATOM 584 C C . ALA A 1 74 ? 5.756 -8.889 17.268 1.00 90.06 74 ALA A C 1
ATOM 586 O O . ALA A 1 74 ? 6.986 -8.911 17.319 1.00 90.06 74 ALA A O 1
ATOM 587 N N . PRO A 1 75 ? 5.046 -10.027 17.150 1.00 89.19 75 PRO A N 1
ATOM 588 C CA . PRO A 1 75 ? 5.691 -11.339 17.113 1.00 89.19 75 PRO A CA 1
ATOM 589 C C . PRO A 1 75 ? 6.520 -11.548 15.837 1.00 89.19 75 PRO A C 1
ATOM 591 O O . PRO A 1 75 ? 7.457 -12.340 15.831 1.00 89.19 75 PRO A O 1
ATOM 594 N N . ASP A 1 76 ? 6.166 -10.850 14.755 1.00 89.31 76 ASP A N 1
ATOM 595 C CA . ASP A 1 76 ? 6.854 -10.912 13.471 1.00 89.31 76 ASP A CA 1
ATOM 596 C C . ASP A 1 76 ? 6.783 -9.550 12.772 1.00 89.31 76 ASP A C 1
ATOM 598 O O . ASP A 1 76 ? 5.746 -9.161 12.234 1.00 89.31 76 ASP A O 1
ATOM 602 N N . THR A 1 77 ? 7.899 -8.824 12.769 1.00 86.75 77 THR A N 1
ATOM 603 C CA . THR A 1 77 ? 8.022 -7.497 12.147 1.00 86.75 77 THR A CA 1
ATOM 604 C C . THR A 1 77 ? 8.101 -7.549 10.620 1.00 86.75 77 THR A C 1
ATOM 606 O O . THR A 1 77 ? 8.008 -6.507 9.967 1.00 86.75 77 THR A O 1
ATOM 609 N N . THR A 1 78 ? 8.240 -8.740 10.026 1.00 86.19 78 THR A N 1
ATOM 610 C CA . THR A 1 78 ? 8.308 -8.910 8.568 1.00 86.19 78 THR A CA 1
ATOM 611 C C . THR A 1 78 ? 6.938 -8.826 7.902 1.00 86.19 78 THR A C 1
ATOM 613 O O . THR A 1 78 ? 6.857 -8.503 6.713 1.00 86.19 78 THR A O 1
ATOM 616 N N . LEU A 1 79 ? 5.858 -9.048 8.662 1.00 87.06 79 LEU A N 1
ATOM 617 C CA . LEU A 1 79 ? 4.498 -8.974 8.139 1.00 87.06 79 LEU A CA 1
ATOM 618 C C . LEU A 1 79 ? 4.190 -7.562 7.606 1.00 87.06 79 LEU A C 1
ATOM 620 O O . LEU A 1 79 ? 4.509 -6.574 8.278 1.00 87.06 79 LEU A O 1
ATOM 624 N N . PRO A 1 80 ? 3.491 -7.438 6.459 1.00 87.06 80 PRO A N 1
ATOM 625 C CA . PRO A 1 80 ? 3.190 -6.150 5.826 1.00 87.06 80 PRO A CA 1
ATOM 626 C C . PRO A 1 80 ? 2.591 -5.100 6.773 1.00 87.06 80 PRO A C 1
ATOM 628 O O . PRO A 1 80 ? 3.007 -3.940 6.764 1.00 87.06 80 PRO A O 1
ATOM 631 N N . LYS A 1 81 ? 1.682 -5.526 7.661 1.00 86.44 81 LYS A N 1
ATOM 632 C CA . LYS A 1 81 ? 1.021 -4.651 8.639 1.00 86.44 81 LYS A CA 1
ATOM 633 C C . LYS A 1 81 ? 1.973 -3.944 9.603 1.00 86.44 81 LYS A C 1
ATOM 635 O O . LYS A 1 81 ? 1.662 -2.846 10.046 1.00 86.44 81 LYS A O 1
ATOM 640 N N . PHE A 1 82 ? 3.120 -4.547 9.916 1.00 89.88 82 PHE A N 1
ATOM 641 C CA . PHE A 1 82 ? 4.146 -3.943 10.769 1.00 89.88 82 PHE A CA 1
ATOM 642 C C . PHE A 1 82 ? 5.245 -3.292 9.935 1.00 89.88 82 PHE A C 1
ATOM 644 O O . PHE A 1 82 ? 5.666 -2.178 10.239 1.00 89.88 82 PHE A O 1
ATOM 651 N N . ARG A 1 83 ? 5.637 -3.932 8.826 1.00 89.81 83 ARG A N 1
ATOM 652 C CA . ARG A 1 83 ? 6.641 -3.420 7.888 1.00 89.81 83 ARG A CA 1
ATOM 653 C C . ARG A 1 83 ? 6.335 -1.997 7.416 1.00 89.81 83 ARG A C 1
ATOM 655 O O . ARG A 1 83 ? 7.258 -1.194 7.294 1.00 89.81 83 ARG A O 1
ATOM 662 N N . TYR A 1 84 ? 5.062 -1.690 7.159 1.00 90.62 84 TYR A N 1
ATOM 663 C CA . TYR A 1 84 ? 4.618 -0.390 6.641 1.00 90.62 84 TYR A CA 1
ATOM 664 C C . TYR A 1 84 ? 3.971 0.520 7.694 1.00 90.62 84 TYR A C 1
ATOM 666 O O . TYR A 1 84 ? 3.532 1.618 7.360 1.00 90.62 84 TYR A O 1
ATOM 674 N N . ALA A 1 85 ? 3.917 0.109 8.965 1.00 87.50 85 ALA A N 1
ATOM 675 C CA . ALA A 1 85 ? 3.211 0.861 10.005 1.00 87.50 85 ALA A CA 1
ATOM 676 C C . ALA A 1 85 ? 3.819 2.251 10.269 1.00 87.50 85 ALA A C 1
ATOM 678 O O . ALA A 1 85 ? 3.086 3.205 10.529 1.00 87.50 85 ALA A O 1
ATOM 679 N N . LEU A 1 86 ? 5.143 2.399 10.167 1.00 89.38 86 LEU A N 1
ATOM 680 C CA . LEU A 1 86 ? 5.829 3.677 10.419 1.00 89.38 86 LEU A CA 1
ATOM 681 C C . LEU A 1 86 ? 5.799 4.641 9.233 1.00 89.38 86 LEU A C 1
ATOM 683 O O . LEU A 1 86 ? 6.307 5.754 9.346 1.00 89.38 86 LEU A O 1
ATOM 687 N N . VAL A 1 87 ? 5.226 4.242 8.096 1.00 90.75 87 VAL A N 1
ATOM 688 C CA . VAL A 1 87 ? 5.167 5.124 6.932 1.00 90.75 87 VAL A CA 1
ATOM 689 C C . VAL A 1 87 ? 4.193 6.267 7.220 1.00 90.75 87 VAL A C 1
ATOM 691 O O . VAL A 1 87 ? 3.052 6.067 7.650 1.00 90.75 87 VAL A O 1
ATOM 694 N N . GLU A 1 88 ? 4.667 7.492 7.016 1.00 88.75 88 GLU A N 1
ATOM 695 C CA . GLU A 1 88 ? 3.849 8.688 7.181 1.00 88.75 88 GLU A CA 1
ATOM 696 C C . GLU A 1 88 ? 2.753 8.754 6.104 1.00 88.75 88 GLU A C 1
ATOM 698 O O . GLU A 1 88 ? 2.998 8.371 4.954 1.00 88.75 88 GLU A O 1
ATOM 703 N N . PRO A 1 89 ? 1.555 9.267 6.435 1.00 87.00 89 PRO A N 1
ATOM 704 C CA . PRO A 1 89 ? 0.513 9.508 5.440 1.00 87.00 89 PRO A CA 1
ATOM 705 C C . PRO A 1 89 ? 1.026 10.336 4.252 1.00 87.00 89 PRO A C 1
ATOM 707 O O . PRO A 1 89 ? 1.803 11.278 4.422 1.00 87.00 89 PRO A O 1
ATOM 710 N N . GLY A 1 90 ? 0.613 9.984 3.033 1.00 88.62 90 GLY A N 1
ATOM 711 C CA . GLY A 1 90 ? 1.071 10.641 1.808 1.00 88.62 90 GLY A CA 1
ATOM 712 C C . GLY A 1 90 ? 2.499 10.296 1.363 1.00 88.62 90 GLY A C 1
ATOM 713 O O . GLY A 1 90 ? 2.950 10.814 0.335 1.00 88.62 90 GLY A O 1
ATOM 714 N N . LYS A 1 91 ? 3.224 9.427 2.080 1.00 94.88 91 LYS A N 1
ATOM 715 C CA . LYS A 1 91 ? 4.508 8.865 1.629 1.00 94.88 91 LYS A CA 1
ATOM 716 C C . LYS A 1 91 ? 4.309 7.483 0.998 1.00 94.88 91 LYS A C 1
ATOM 718 O O . LYS A 1 91 ? 3.405 6.749 1.393 1.00 94.88 91 LYS A O 1
ATOM 723 N N . PRO A 1 92 ? 5.150 7.102 0.021 1.00 97.19 92 PRO A N 1
ATOM 724 C CA . PRO A 1 92 ? 5.075 5.769 -0.550 1.00 97.19 92 PRO A CA 1
ATOM 725 C C . PRO A 1 92 ? 5.548 4.718 0.460 1.00 97.19 92 PRO A C 1
ATOM 727 O O . PRO A 1 92 ? 6.592 4.881 1.090 1.00 97.19 92 PRO A O 1
ATOM 730 N N . ILE A 1 93 ? 4.810 3.613 0.571 1.00 96.56 93 ILE A N 1
ATOM 731 C CA . ILE A 1 93 ? 5.188 2.462 1.406 1.00 96.56 93 ILE A CA 1
ATOM 732 C C . ILE A 1 93 ? 6.227 1.568 0.741 1.00 96.56 93 ILE A C 1
ATOM 734 O O . ILE A 1 93 ? 6.975 0.857 1.410 1.00 96.56 93 ILE A O 1
ATOM 738 N N . LEU A 1 94 ? 6.257 1.586 -0.591 1.00 97.88 94 LEU A N 1
ATOM 739 C CA . LEU A 1 94 ? 7.216 0.839 -1.377 1.00 97.88 94 LEU A CA 1
ATOM 740 C C . LEU A 1 94 ? 7.566 1.630 -2.629 1.00 97.88 94 LEU A C 1
ATOM 742 O O . LEU A 1 94 ? 6.703 2.090 -3.376 1.00 97.88 94 LEU A O 1
ATOM 746 N N . THR A 1 95 ? 8.862 1.765 -2.853 1.00 98.12 95 THR A N 1
ATOM 747 C CA . THR A 1 95 ? 9.442 2.361 -4.048 1.00 98.12 95 THR A CA 1
ATOM 748 C C . THR A 1 95 ? 10.341 1.346 -4.740 1.00 98.12 95 THR A C 1
ATOM 750 O O . THR A 1 95 ? 10.773 0.363 -4.138 1.00 98.12 95 THR A O 1
ATOM 753 N N . GLY A 1 96 ? 10.604 1.523 -6.030 1.00 97.50 96 GLY A N 1
ATOM 754 C CA . GLY A 1 96 ? 11.382 0.528 -6.762 1.00 97.50 96 GLY A CA 1
ATOM 755 C C . GLY A 1 96 ? 11.517 0.814 -8.242 1.00 97.50 96 GLY A C 1
ATOM 756 O O . GLY A 1 96 ? 10.751 1.593 -8.811 1.00 97.50 96 GLY A O 1
ATOM 757 N N . LEU A 1 97 ? 12.500 0.172 -8.866 1.00 97.38 97 LEU A N 1
ATOM 758 C CA . LEU A 1 97 ? 12.694 0.191 -10.312 1.00 97.38 97 LEU A CA 1
ATOM 759 C C . LEU A 1 97 ? 12.173 -1.123 -10.889 1.00 97.38 97 LEU A C 1
ATOM 761 O O . LEU A 1 97 ? 12.649 -2.197 -10.530 1.00 97.38 97 LEU A O 1
ATOM 765 N N . LEU A 1 98 ? 11.190 -1.034 -11.781 1.00 97.44 98 LEU A N 1
ATOM 766 C CA . LEU A 1 98 ? 10.622 -2.184 -12.482 1.00 97.44 98 LEU A CA 1
ATOM 767 C C . LEU A 1 98 ? 10.478 -1.867 -13.969 1.00 97.44 98 LEU A C 1
ATOM 769 O O . LEU A 1 98 ? 10.471 -0.708 -14.395 1.00 97.44 98 LEU A O 1
ATOM 773 N N . LEU A 1 99 ? 10.314 -2.911 -14.773 1.00 97.75 99 LEU A N 1
ATOM 774 C CA . LEU A 1 99 ? 10.043 -2.777 -16.195 1.00 97.75 99 LEU A CA 1
ATOM 775 C C . LEU A 1 99 ? 8.535 -2.874 -16.443 1.00 97.75 99 LEU A C 1
ATOM 777 O O . LEU A 1 99 ? 7.899 -3.873 -16.128 1.00 97.75 99 LEU A O 1
ATOM 781 N N . LYS A 1 100 ? 7.949 -1.857 -17.066 1.00 97.25 100 LYS A N 1
ATOM 782 C CA . LYS A 1 100 ? 6.552 -1.856 -17.504 1.00 97.25 100 LYS A CA 1
ATOM 783 C C . LYS A 1 100 ? 6.465 -2.296 -18.962 1.00 97.25 100 LYS A C 1
ATOM 785 O O . LYS A 1 100 ? 7.078 -1.657 -19.818 1.00 97.25 100 LYS A O 1
ATOM 790 N N . LYS A 1 101 ? 5.661 -3.312 -19.282 1.00 96.69 101 LYS A N 1
ATOM 791 C CA . LYS A 1 101 ? 5.307 -3.608 -20.682 1.00 96.69 101 LYS A CA 1
ATOM 792 C C . LYS A 1 101 ? 4.213 -2.645 -21.159 1.00 96.69 101 LYS A C 1
ATOM 794 O O . LYS A 1 101 ? 3.261 -2.330 -20.434 1.00 96.69 101 LYS A O 1
ATOM 799 N N . ASN A 1 102 ? 4.361 -2.124 -22.374 1.00 92.75 102 ASN A N 1
ATOM 800 C CA . ASN A 1 102 ? 3.313 -1.354 -23.047 1.00 92.75 102 ASN A CA 1
ATOM 801 C C . ASN A 1 102 ? 2.468 -2.253 -23.973 1.00 92.75 102 ASN A C 1
ATOM 803 O O . ASN A 1 102 ? 2.722 -3.449 -24.090 1.00 92.75 102 ASN A O 1
ATOM 807 N N . ARG A 1 103 ? 1.479 -1.668 -24.664 1.00 89.00 103 ARG A N 1
ATOM 808 C CA . ARG A 1 103 ? 0.601 -2.394 -25.607 1.00 89.00 103 ARG A CA 1
ATOM 809 C C . ARG A 1 103 ? 1.333 -3.059 -26.784 1.00 89.00 103 ARG A C 1
ATOM 811 O O . ARG A 1 103 ? 0.759 -3.907 -27.447 1.00 89.00 103 ARG A O 1
ATOM 818 N N . PHE A 1 104 ? 2.570 -2.644 -27.055 1.00 91.12 104 PHE A N 1
ATOM 819 C CA . PHE A 1 104 ? 3.434 -3.177 -28.109 1.00 91.12 104 PHE A CA 1
ATOM 820 C C . PHE A 1 104 ? 4.493 -4.142 -27.556 1.00 91.12 104 PHE A C 1
ATOM 822 O O . PHE A 1 104 ? 5.475 -4.418 -28.235 1.00 91.12 104 PHE A O 1
ATOM 829 N N . TRP A 1 105 ? 4.336 -4.615 -26.314 1.00 89.88 105 TRP A N 1
ATOM 830 C CA . TRP A 1 105 ? 5.264 -5.530 -25.634 1.00 89.88 105 TRP A CA 1
ATOM 831 C C . TRP A 1 105 ? 6.676 -4.976 -25.392 1.00 89.88 105 TRP A C 1
ATOM 833 O O . TRP A 1 105 ? 7.570 -5.705 -24.962 1.00 89.88 105 TRP A O 1
ATOM 843 N N . ILE A 1 106 ? 6.871 -3.669 -25.577 1.00 94.69 106 ILE A N 1
ATOM 844 C CA . ILE A 1 106 ? 8.142 -2.999 -25.304 1.00 94.69 106 ILE A CA 1
ATOM 845 C C . ILE A 1 106 ? 8.260 -2.772 -23.797 1.00 94.69 106 ILE A C 1
ATOM 847 O O . ILE A 1 106 ? 7.354 -2.211 -23.168 1.00 94.69 106 ILE A O 1
ATOM 851 N N . LYS A 1 107 ? 9.391 -3.204 -23.229 1.00 96.69 107 LYS A N 1
ATOM 852 C CA . LYS A 1 107 ? 9.740 -3.009 -21.819 1.00 96.69 107 LYS A CA 1
ATOM 853 C C . LYS A 1 107 ? 10.266 -1.593 -21.611 1.00 96.69 107 LYS A C 1
ATOM 855 O O . LYS A 1 107 ? 11.146 -1.140 -22.336 1.00 96.69 107 LYS A O 1
ATOM 860 N N . GLN A 1 108 ? 9.730 -0.907 -20.613 1.00 96.38 108 GLN A N 1
ATOM 861 C CA . GLN A 1 108 ? 10.150 0.437 -20.242 1.00 96.38 108 GLN A CA 1
ATOM 862 C C . GLN A 1 108 ? 10.522 0.457 -18.770 1.00 96.38 108 GLN A C 1
ATOM 864 O O . GLN A 1 108 ? 9.682 0.143 -17.929 1.00 96.38 108 GLN A O 1
ATOM 869 N N . GLU A 1 109 ? 11.751 0.848 -18.455 1.00 96.75 109 GLU A N 1
ATOM 870 C CA . GLU A 1 109 ? 12.139 1.073 -17.067 1.00 96.75 109 GLU A CA 1
ATOM 871 C C . GLU A 1 109 ? 11.371 2.263 -16.500 1.00 96.75 109 GLU A C 1
ATOM 873 O O . GLU A 1 109 ? 11.267 3.327 -17.125 1.00 96.75 109 GLU A O 1
ATOM 878 N N . ARG A 1 110 ? 10.775 2.057 -15.328 1.00 97.69 110 ARG A N 1
ATOM 879 C CA . ARG A 1 110 ? 10.052 3.081 -14.589 1.00 97.69 110 ARG A CA 1
ATOM 880 C C . ARG A 1 110 ? 10.380 2.949 -13.114 1.00 97.69 110 ARG A C 1
ATOM 882 O O . ARG A 1 110 ? 10.518 1.848 -12.583 1.00 97.69 110 ARG A O 1
ATOM 889 N N . ARG A 1 111 ? 10.429 4.098 -12.454 1.00 97.75 111 ARG A N 1
ATOM 890 C CA . ARG A 1 111 ? 10.399 4.167 -10.999 1.00 97.75 111 ARG A CA 1
ATOM 891 C C . ARG A 1 111 ? 8.946 4.125 -10.561 1.00 97.75 111 ARG A C 1
ATOM 893 O O . ARG A 1 111 ? 8.152 4.911 -11.070 1.00 97.75 111 ARG A O 1
ATOM 900 N N . PHE A 1 112 ? 8.610 3.210 -9.669 1.00 98.38 112 PHE A N 1
ATOM 901 C CA . PHE A 1 112 ? 7.273 3.039 -9.120 1.00 98.38 112 PHE A CA 1
ATOM 902 C C . PHE A 1 112 ? 7.241 3.470 -7.659 1.00 98.38 112 PHE A C 1
ATOM 904 O O . PHE A 1 112 ? 8.226 3.317 -6.936 1.00 98.38 112 PHE A O 1
ATOM 911 N N . GLU A 1 113 ? 6.091 3.984 -7.244 1.00 98.50 113 GLU A N 1
ATOM 912 C CA . GLU A 1 113 ? 5.773 4.377 -5.876 1.00 98.50 113 GLU A CA 1
ATOM 913 C C . GLU A 1 113 ? 4.370 3.864 -5.546 1.00 98.50 113 GLU A C 1
ATOM 915 O O . GLU A 1 113 ? 3.404 4.275 -6.190 1.00 98.50 113 GLU A O 1
ATOM 920 N N . LEU A 1 114 ? 4.262 2.949 -4.582 1.00 98.38 114 LEU A N 1
ATOM 921 C CA . LEU A 1 114 ? 3.001 2.446 -4.034 1.00 98.38 114 LEU A CA 1
ATOM 922 C C . LEU A 1 114 ? 2.653 3.212 -2.759 1.00 98.38 114 LEU A C 1
ATOM 924 O O . LEU A 1 114 ? 3.512 3.405 -1.902 1.00 98.38 114 LEU A O 1
ATOM 928 N N . TYR A 1 115 ? 1.386 3.582 -2.622 1.00 96.81 115 TYR A N 1
ATOM 929 C CA . TYR A 1 115 ? 0.845 4.364 -1.514 1.00 96.81 115 TYR A CA 1
ATOM 930 C C . TYR A 1 115 ? -0.242 3.578 -0.765 1.00 96.81 115 TYR A C 1
ATOM 932 O O . TYR A 1 115 ? -0.979 2.810 -1.390 1.00 96.81 115 TYR A O 1
ATOM 940 N N . MET A 1 116 ? -0.367 3.787 0.555 1.00 93.50 116 MET A N 1
ATOM 941 C CA . MET A 1 116 ? -1.409 3.137 1.377 1.00 93.50 116 MET A CA 1
ATOM 942 C C . MET A 1 116 ? -2.820 3.523 0.941 1.00 93.50 116 MET A C 1
ATOM 944 O O . MET A 1 116 ? -3.766 2.771 1.137 1.00 93.50 116 MET A O 1
ATOM 948 N N . GLU A 1 117 ? -2.958 4.698 0.342 1.00 91.25 117 GLU A N 1
ATOM 949 C CA . GLU A 1 117 ? -4.202 5.279 -0.144 1.00 91.25 117 GLU A CA 1
ATOM 950 C C . GLU A 1 117 ? -4.736 4.583 -1.410 1.00 91.25 117 GLU A C 1
ATOM 952 O O . GLU A 1 117 ? -5.737 5.017 -1.979 1.00 91.25 117 GLU A O 1
ATOM 957 N N . GLY A 1 118 ? -4.076 3.518 -1.874 1.00 94.50 118 GLY A N 1
ATOM 958 C CA . GLY A 1 118 ? -4.576 2.705 -2.973 1.00 94.50 118 GLY A CA 1
ATOM 959 C C . GLY A 1 118 ? -4.224 3.245 -4.344 1.00 94.50 118 GLY A C 1
ATOM 960 O O . GLY A 1 118 ? -5.024 3.158 -5.271 1.00 94.50 118 GLY A O 1
ATOM 961 N N . PHE A 1 119 ? -3.029 3.801 -4.515 1.00 96.19 119 PHE A N 1
ATOM 962 C CA . PHE A 1 119 ? -2.552 4.146 -5.846 1.00 96.19 119 PHE A CA 1
ATOM 963 C C . PHE A 1 119 ? -1.070 3.851 -6.035 1.00 96.19 119 PHE A C 1
ATOM 965 O O . PHE A 1 119 ? -0.276 3.851 -5.095 1.00 96.19 119 PHE A O 1
ATOM 972 N N . ILE A 1 120 ? -0.706 3.593 -7.289 1.00 98.25 120 ILE A N 1
ATOM 973 C CA . ILE A 1 120 ? 0.673 3.385 -7.721 1.00 98.25 120 ILE A CA 1
ATOM 974 C C . ILE A 1 120 ? 1.009 4.452 -8.751 1.00 98.25 120 ILE A C 1
ATOM 976 O O . ILE A 1 120 ? 0.411 4.490 -9.829 1.00 98.25 120 ILE A O 1
ATOM 980 N N . ARG A 1 121 ? 1.992 5.299 -8.459 1.00 98.31 121 ARG A N 1
ATOM 981 C CA . ARG A 1 121 ? 2.535 6.257 -9.429 1.00 98.31 121 ARG A CA 1
ATOM 982 C C . ARG A 1 121 ? 3.767 5.685 -10.088 1.00 98.31 121 ARG A C 1
ATOM 984 O O . ARG A 1 121 ? 4.552 4.983 -9.456 1.00 98.31 121 ARG A O 1
ATOM 991 N N . TYR A 1 122 ? 3.945 5.998 -11.366 1.00 98.06 122 TYR A N 1
ATOM 992 C CA . TYR A 1 122 ? 5.157 5.626 -12.077 1.00 98.06 122 TYR A CA 1
ATOM 993 C C . TYR A 1 122 ? 5.741 6.784 -12.873 1.00 98.06 122 TYR A C 1
ATOM 995 O O . TYR A 1 122 ? 5.034 7.596 -13.480 1.00 98.06 122 TYR A O 1
ATOM 1003 N N . PHE A 1 123 ? 7.066 6.830 -12.870 1.00 98.19 123 PHE A N 1
ATOM 1004 C CA . PHE A 1 123 ? 7.853 7.955 -13.342 1.00 98.19 123 PHE A CA 1
ATOM 1005 C C . PHE A 1 123 ? 8.840 7.506 -14.411 1.00 98.19 123 PHE A C 1
ATOM 1007 O O . PHE A 1 123 ? 9.360 6.388 -14.390 1.00 98.19 123 PHE A O 1
ATOM 1014 N N . GLU A 1 124 ? 9.114 8.414 -15.336 1.00 96.50 124 GLU A N 1
ATOM 1015 C CA . GLU A 1 124 ? 10.309 8.377 -16.171 1.00 96.50 124 GLU A CA 1
ATOM 1016 C C . GLU A 1 124 ? 11.209 9.504 -15.681 1.00 96.50 124 GLU A C 1
ATOM 1018 O O . GLU A 1 124 ? 10.846 10.680 -15.784 1.00 96.50 124 GLU A O 1
ATOM 1023 N N . ASN A 1 125 ? 12.343 9.138 -15.088 1.00 92.50 125 ASN A N 1
ATOM 1024 C CA . ASN A 1 125 ? 13.191 10.056 -14.334 1.00 92.50 125 ASN A CA 1
ATOM 1025 C C . ASN A 1 125 ? 12.375 10.749 -13.222 1.00 92.50 125 ASN A C 1
ATOM 1027 O O . ASN A 1 125 ? 11.888 10.096 -12.295 1.00 92.50 125 ASN A O 1
ATOM 1031 N N . THR A 1 126 ? 12.177 12.061 -13.335 1.00 94.12 126 THR A N 1
ATOM 1032 C CA . THR A 1 126 ? 11.401 12.888 -12.400 1.00 94.12 126 THR A CA 1
ATOM 1033 C C . THR A 1 126 ? 9.965 13.142 -12.863 1.00 94.12 126 THR A C 1
ATOM 1035 O O . THR A 1 126 ? 9.148 13.644 -12.095 1.00 94.12 126 THR A O 1
ATOM 1038 N N . LYS A 1 127 ? 9.618 12.788 -14.107 1.00 97.12 127 LYS A N 1
ATOM 1039 C CA . LYS A 1 127 ? 8.315 13.102 -14.699 1.00 97.12 127 LYS A CA 1
ATOM 1040 C C . LYS A 1 127 ? 7.308 11.987 -14.437 1.00 97.12 127 LYS A C 1
ATOM 1042 O O . LYS A 1 127 ? 7.525 10.847 -14.851 1.00 97.12 127 LYS A O 1
ATOM 1047 N N . VAL A 1 128 ? 6.169 12.335 -13.835 1.00 97.56 128 VAL A N 1
ATOM 1048 C CA . VAL A 1 128 ? 5.017 11.430 -13.690 1.00 97.56 128 VAL A CA 1
ATOM 1049 C C . VAL A 1 128 ? 4.524 11.017 -15.078 1.00 97.56 128 VAL A C 1
ATOM 1051 O O . VAL A 1 128 ? 4.261 11.861 -15.937 1.00 97.56 128 VAL A O 1
ATOM 1054 N N . LYS A 1 129 ? 4.411 9.708 -15.312 1.00 97.56 129 LYS A N 1
ATOM 1055 C CA . LYS A 1 129 ? 3.903 9.136 -16.570 1.00 97.56 129 LYS A CA 1
ATOM 1056 C C . LYS A 1 129 ? 2.514 8.541 -16.441 1.00 97.56 129 LYS A C 1
ATOM 1058 O O . LYS A 1 129 ? 1.840 8.364 -17.454 1.00 97.56 129 LYS A O 1
ATOM 1063 N N . GLY A 1 130 ? 2.098 8.214 -15.229 1.00 96.44 130 GLY A N 1
ATOM 1064 C CA . GLY A 1 130 ? 0.739 7.798 -14.955 1.00 96.44 130 GLY A CA 1
ATOM 1065 C C . GLY A 1 130 ? 0.564 7.311 -13.531 1.00 96.44 130 GLY A C 1
ATOM 1066 O O . GLY A 1 130 ? 1.513 7.226 -12.750 1.00 96.44 130 GLY A O 1
ATOM 1067 N N . GLU A 1 131 ? -0.686 6.991 -13.240 1.00 97.19 131 GLU A N 1
ATOM 1068 C CA . GLU A 1 131 ? -1.157 6.533 -11.946 1.00 97.19 131 GLU A CA 1
ATOM 1069 C C . GLU A 1 131 ? -2.083 5.332 -12.166 1.00 97.19 131 GLU A C 1
ATOM 1071 O O . GLU A 1 131 ? -2.868 5.298 -13.119 1.00 97.19 131 GLU A O 1
ATOM 1076 N N . MET A 1 132 ? -1.944 4.322 -11.316 1.00 96.75 132 MET A N 1
ATOM 1077 C CA . MET A 1 132 ? -2.829 3.168 -11.234 1.00 96.75 132 MET A CA 1
ATOM 1078 C C . MET A 1 132 ? -3.621 3.308 -9.945 1.00 96.75 132 MET A C 1
ATOM 1080 O O . MET A 1 132 ? -3.047 3.177 -8.868 1.00 96.75 132 MET A O 1
ATOM 1084 N N . LYS A 1 133 ? -4.920 3.585 -10.048 1.00 96.06 133 LYS A N 1
ATOM 1085 C CA . LYS A 1 133 ? -5.810 3.589 -8.888 1.00 96.06 133 LYS A CA 1
ATOM 1086 C C . LYS A 1 133 ? -6.241 2.154 -8.593 1.00 96.06 133 LYS A C 1
ATOM 1088 O O . LYS A 1 133 ? -6.840 1.509 -9.454 1.00 96.06 133 LYS A O 1
ATOM 1093 N N . LEU A 1 134 ? -5.886 1.666 -7.413 1.00 95.31 134 LEU A N 1
ATOM 1094 C CA . LEU A 1 134 ? -6.311 0.384 -6.872 1.00 95.31 134 LEU A CA 1
ATOM 1095 C C . LEU A 1 134 ? -7.725 0.549 -6.318 1.00 95.31 134 LEU A C 1
ATOM 1097 O O . LEU A 1 134 ? -8.026 1.513 -5.617 1.00 95.31 134 LEU A O 1
ATOM 1101 N N . THR A 1 135 ? -8.601 -0.372 -6.683 1.00 92.25 135 THR A N 1
ATOM 1102 C CA . THR A 1 135 ? -10.021 -0.345 -6.335 1.00 92.25 135 THR A CA 1
ATOM 1103 C C . THR A 1 135 ? -10.402 -1.689 -5.729 1.00 92.25 135 THR A C 1
ATOM 1105 O O . THR A 1 135 ? -9.674 -2.668 -5.945 1.00 92.25 135 THR A O 1
ATOM 1108 N N . PRO A 1 136 ? -11.533 -1.789 -5.011 1.00 89.88 136 PRO A N 1
ATOM 1109 C CA . PRO A 1 136 ? -12.049 -3.086 -4.602 1.00 89.88 136 PRO A CA 1
ATOM 1110 C C . PRO A 1 136 ? -12.148 -4.034 -5.810 1.00 89.88 136 PRO A C 1
ATOM 1112 O O . PRO A 1 136 ? -12.639 -3.667 -6.879 1.00 89.88 136 PRO A O 1
ATOM 1115 N N . GLY A 1 137 ? -11.592 -5.238 -5.674 1.00 89.31 137 GLY A N 1
ATOM 1116 C CA . GLY A 1 137 ? -11.517 -6.234 -6.752 1.00 89.31 137 GLY A CA 1
ATOM 1117 C C . GLY A 1 137 ? -10.321 -6.114 -7.708 1.00 89.31 137 GLY A C 1
ATOM 1118 O O . GLY A 1 137 ? -10.143 -6.991 -8.560 1.00 89.31 137 GLY A O 1
ATOM 1119 N N . ALA A 1 138 ? -9.475 -5.086 -7.584 1.00 95.81 138 ALA A N 1
ATOM 1120 C CA . ALA A 1 138 ? -8.153 -5.125 -8.203 1.00 95.81 138 ALA A CA 1
ATOM 1121 C C . ALA A 1 138 ? -7.308 -6.259 -7.594 1.00 95.81 138 ALA A C 1
ATOM 1123 O O . ALA A 1 138 ? -7.545 -6.697 -6.469 1.00 95.81 138 ALA A O 1
ATOM 1124 N N . LYS A 1 139 ? -6.335 -6.764 -8.358 1.00 95.56 139 LYS A N 1
ATOM 1125 C CA . LYS A 1 139 ? -5.460 -7.872 -7.938 1.00 95.56 139 LYS A CA 1
ATOM 1126 C C . LYS A 1 139 ? -4.070 -7.741 -8.542 1.00 95.56 139 LYS A C 1
ATOM 1128 O O . LYS A 1 139 ? -3.951 -7.320 -9.695 1.00 95.56 139 LYS A O 1
ATOM 1133 N N . ALA A 1 140 ? -3.049 -8.151 -7.794 1.00 97.69 140 ALA A N 1
ATOM 1134 C CA . ALA A 1 140 ? -1.696 -8.356 -8.299 1.00 97.69 140 ALA A CA 1
ATOM 1135 C C . ALA A 1 140 ? -1.342 -9.844 -8.220 1.00 97.69 140 ALA A C 1
ATOM 1137 O O . ALA A 1 140 ? -1.406 -10.450 -7.151 1.00 97.69 140 ALA A O 1
ATOM 1138 N N . VAL A 1 141 ? -0.999 -10.443 -9.361 1.00 97.44 141 VAL A N 1
ATOM 1139 C CA . VAL A 1 141 ? -0.751 -11.887 -9.469 1.00 97.44 141 VAL A CA 1
ATOM 1140 C C . VAL A 1 141 ? 0.510 -12.143 -10.282 1.00 97.44 141 VAL A C 1
ATOM 1142 O O . VAL A 1 141 ? 0.741 -11.510 -11.312 1.00 97.44 141 VAL A O 1
ATOM 1145 N N . HIS A 1 142 ? 1.320 -13.101 -9.840 1.00 97.69 142 HIS A N 1
ATOM 1146 C CA . HIS A 1 142 ? 2.437 -13.604 -10.631 1.00 97.69 142 HIS A CA 1
ATOM 1147 C C . HIS A 1 142 ? 1.927 -14.362 -11.858 1.00 97.69 142 HIS A C 1
ATOM 1149 O O . HIS A 1 142 ? 1.209 -15.350 -11.734 1.00 97.69 142 HIS A O 1
ATOM 1155 N N . LEU A 1 143 ? 2.353 -13.930 -13.044 1.00 96.81 143 LEU A N 1
ATOM 1156 C CA . LEU A 1 143 ? 2.211 -14.726 -14.264 1.00 96.81 143 LEU A CA 1
ATOM 1157 C C . LEU A 1 143 ? 3.394 -15.682 -14.436 1.00 96.81 143 LEU A C 1
ATOM 1159 O O . LEU A 1 143 ? 3.268 -16.750 -15.028 1.00 96.81 143 LEU A O 1
ATOM 1163 N N . SER A 1 144 ? 4.563 -15.287 -13.930 1.00 96.00 144 SER A N 1
ATOM 1164 C CA . SER A 1 144 ? 5.773 -16.101 -13.917 1.00 96.00 144 SER A CA 1
ATOM 1165 C C . SER A 1 144 ? 6.707 -15.652 -12.788 1.00 96.00 144 SER A C 1
ATOM 1167 O O . SER A 1 144 ? 6.392 -14.748 -12.011 1.00 96.00 144 SER A O 1
ATOM 1169 N N . ARG A 1 145 ? 7.905 -16.247 -12.718 1.00 94.12 145 ARG A N 1
ATOM 1170 C CA . ARG A 1 145 ? 8.961 -15.819 -11.782 1.00 94.12 145 ARG A CA 1
ATOM 1171 C C . ARG A 1 145 ? 9.431 -14.380 -12.010 1.00 94.12 145 ARG A C 1
ATOM 1173 O O . ARG A 1 145 ? 9.985 -13.781 -11.099 1.00 94.12 145 ARG A O 1
ATOM 1180 N N . THR A 1 146 ? 9.262 -13.844 -13.217 1.00 96.00 146 THR A N 1
ATOM 1181 C CA . THR A 1 146 ? 9.779 -12.523 -13.601 1.00 96.00 146 THR A CA 1
ATOM 1182 C C . THR A 1 146 ? 8.694 -11.581 -14.093 1.00 96.00 146 THR A C 1
ATOM 1184 O O . THR A 1 146 ? 9.020 -10.465 -14.491 1.00 96.00 146 THR A O 1
ATOM 1187 N N . GLU A 1 147 ? 7.423 -11.991 -14.063 1.00 97.44 147 GLU A N 1
ATOM 1188 C CA . GLU A 1 147 ? 6.303 -11.192 -14.555 1.00 97.44 147 GLU A CA 1
ATOM 1189 C C . GLU A 1 147 ? 5.119 -11.223 -13.591 1.00 97.44 147 GLU A C 1
ATOM 1191 O O . GLU A 1 147 ? 4.722 -12.280 -13.095 1.00 97.44 147 GLU A O 1
ATOM 1196 N N . VAL A 1 148 ? 4.535 -10.049 -13.371 1.00 98.06 148 VAL A N 1
ATOM 1197 C CA . VAL A 1 148 ? 3.343 -9.827 -12.552 1.00 98.06 148 VAL A CA 1
ATOM 1198 C C . VAL A 1 148 ? 2.323 -9.046 -13.365 1.00 98.06 148 VAL A C 1
ATOM 1200 O O . VAL A 1 148 ? 2.658 -8.080 -14.054 1.00 98.06 148 VAL A O 1
ATOM 1203 N N . GLU A 1 149 ? 1.066 -9.453 -13.255 1.00 97.75 149 GLU A N 1
ATOM 1204 C CA . GLU A 1 149 ? -0.077 -8.726 -13.781 1.00 97.75 149 GLU A CA 1
ATOM 1205 C C . GLU A 1 149 ? -0.820 -8.023 -12.648 1.00 97.75 149 GLU A C 1
ATOM 1207 O O . GLU A 1 149 ? -1.211 -8.645 -11.660 1.00 97.75 149 GLU A O 1
ATOM 1212 N N . ILE A 1 150 ? -1.055 -6.724 -12.825 1.00 97.69 150 ILE A N 1
ATOM 1213 C CA . ILE A 1 150 ? -1.971 -5.936 -12.006 1.00 97.69 150 ILE A CA 1
ATOM 1214 C C . ILE A 1 150 ? -3.245 -5.723 -12.819 1.00 97.69 150 ILE A C 1
ATOM 1216 O O . ILE A 1 150 ? -3.229 -5.037 -13.845 1.00 97.69 150 ILE A O 1
ATOM 1220 N N . THR A 1 151 ? -4.347 -6.312 -12.368 1.00 97.06 151 THR A N 1
ATOM 1221 C CA . THR A 1 151 ? -5.669 -6.162 -12.989 1.00 97.06 151 THR A CA 1
ATOM 1222 C C . THR A 1 151 ? -6.445 -5.059 -12.279 1.00 97.06 151 THR A C 1
ATOM 1224 O O . THR A 1 151 ? -6.638 -5.138 -11.067 1.00 97.06 151 THR A O 1
ATOM 1227 N N . LEU A 1 152 ? -6.923 -4.061 -13.027 1.00 95.88 152 LEU A N 1
ATOM 1228 C CA . LEU A 1 152 ? -7.785 -2.981 -12.537 1.00 95.88 152 LEU A CA 1
ATOM 1229 C C . LEU A 1 152 ? -9.162 -3.079 -13.223 1.00 95.88 152 LEU A C 1
ATOM 1231 O O . LEU A 1 152 ? -9.329 -2.549 -14.332 1.00 95.88 152 LEU A O 1
ATOM 1235 N N . PRO A 1 153 ? -10.145 -3.766 -12.611 1.00 91.00 153 PRO A N 1
ATOM 1236 C CA . PRO A 1 153 ? -11.407 -4.103 -13.270 1.00 91.00 153 PRO A CA 1
ATOM 1237 C C . PRO A 1 153 ? -12.261 -2.875 -13.602 1.00 91.00 153 PRO A C 1
ATOM 1239 O O . PRO A 1 153 ? -12.785 -2.796 -14.712 1.00 91.00 153 PRO A O 1
ATOM 1242 N N . GLU A 1 154 ? -12.338 -1.885 -12.706 1.00 89.06 154 GLU A N 1
ATOM 1243 C CA . GLU A 1 154 ? -13.145 -0.670 -12.918 1.00 89.06 154 GLU A CA 1
ATOM 1244 C C . GLU A 1 154 ? -12.742 0.088 -14.186 1.00 89.06 154 GLU A C 1
ATOM 1246 O O . GLU A 1 154 ? -13.583 0.576 -14.937 1.00 89.06 154 GLU A O 1
ATOM 1251 N N . ASN A 1 155 ? -11.440 0.125 -14.469 1.00 87.88 155 ASN A N 1
ATOM 1252 C CA . ASN A 1 155 ? -10.893 0.820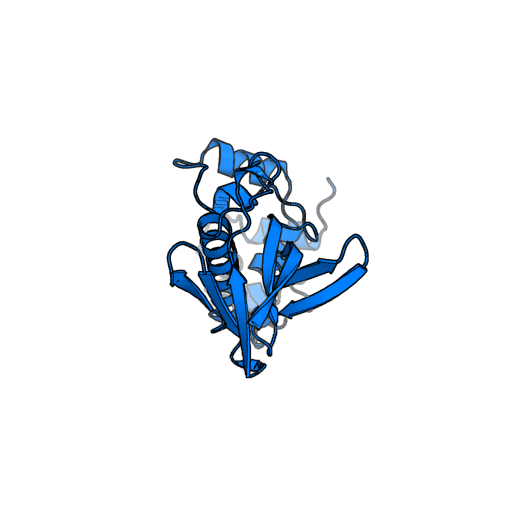 -15.628 1.00 87.88 155 ASN A CA 1
ATOM 1253 C C . ASN A 1 155 ? -10.672 -0.100 -16.837 1.00 87.88 155 ASN A C 1
ATOM 1255 O O . ASN A 1 155 ? -10.152 0.371 -17.849 1.00 87.88 155 ASN A O 1
ATOM 1259 N N . LYS A 1 156 ? -11.021 -1.394 -16.737 1.00 91.31 156 LYS A N 1
ATOM 1260 C CA . LYS A 1 156 ? -10.765 -2.434 -17.754 1.00 91.31 156 LYS A CA 1
ATOM 1261 C C . LYS A 1 156 ? -9.314 -2.423 -18.258 1.00 91.31 156 LYS A C 1
ATOM 1263 O O . LYS A 1 156 ? -9.056 -2.535 -19.457 1.00 91.31 156 LYS A O 1
ATOM 1268 N N . LYS A 1 157 ? -8.357 -2.225 -17.345 1.00 93.12 157 LYS A N 1
ATOM 1269 C CA . LYS A 1 157 ? -6.925 -2.124 -17.663 1.00 93.12 157 LYS A CA 1
ATOM 1270 C C . LYS A 1 157 ? -6.134 -3.186 -16.923 1.00 93.12 157 LYS A C 1
ATOM 1272 O O . LYS A 1 157 ? -6.285 -3.339 -15.715 1.00 93.12 157 LYS A O 1
ATOM 1277 N N . ASN A 1 158 ? -5.203 -3.800 -17.644 1.00 94.88 158 ASN A N 1
ATOM 1278 C CA . ASN A 1 158 ? -4.202 -4.688 -17.074 1.00 94.88 158 ASN A CA 1
ATOM 1279 C C . ASN A 1 158 ? -2.819 -4.076 -17.283 1.00 94.88 158 ASN A C 1
ATOM 1281 O O . ASN A 1 158 ? -2.506 -3.539 -18.352 1.00 94.88 158 ASN A O 1
ATOM 1285 N N . TYR A 1 159 ? -1.991 -4.148 -16.251 1.00 96.62 159 TYR A N 1
ATOM 1286 C CA . TYR A 1 159 ? -0.620 -3.669 -16.273 1.00 96.62 159 TYR A CA 1
ATOM 1287 C C . TYR A 1 159 ? 0.318 -4.843 -16.055 1.00 96.62 159 TYR A C 1
ATOM 1289 O O . TYR A 1 159 ? 0.223 -5.545 -15.057 1.00 96.62 159 TYR A O 1
ATOM 1297 N N . LEU A 1 160 ? 1.245 -5.026 -16.989 1.00 97.56 160 LEU A N 1
ATOM 1298 C CA . LEU A 1 160 ? 2.277 -6.047 -16.896 1.00 97.56 160 LEU A CA 1
ATOM 1299 C C . LEU A 1 160 ? 3.574 -5.413 -16.404 1.00 97.56 160 LEU A C 1
ATOM 1301 O O . LEU A 1 160 ? 4.164 -4.566 -17.090 1.00 97.56 160 LEU A O 1
ATOM 1305 N N . LEU A 1 161 ? 3.994 -5.832 -15.216 1.00 97.75 161 LEU A N 1
ATOM 1306 C CA . LEU A 1 161 ? 5.275 -5.492 -14.619 1.00 97.75 161 LEU A CA 1
ATOM 1307 C C . LEU A 1 161 ? 6.226 -6.674 -14.762 1.00 97.75 161 LEU A C 1
ATOM 1309 O O . LEU A 1 161 ? 5.839 -7.834 -14.647 1.00 97.75 161 LEU A O 1
ATOM 1313 N N . VAL A 1 162 ? 7.483 -6.369 -15.037 1.00 97.38 162 VAL A N 1
ATOM 1314 C CA . VAL A 1 162 ? 8.553 -7.338 -15.228 1.00 97.38 162 VAL A CA 1
ATOM 1315 C C . VAL A 1 162 ? 9.685 -6.971 -14.285 1.00 97.38 162 VAL A C 1
ATOM 1317 O O . VAL A 1 162 ? 10.004 -5.789 -14.114 1.00 97.38 162 VAL A O 1
ATOM 1320 N N . GLN A 1 163 ? 10.287 -7.986 -13.675 1.00 95.69 163 GLN A N 1
ATOM 1321 C CA . GLN A 1 163 ? 11.401 -7.795 -12.762 1.00 95.69 163 GLN A CA 1
ATOM 1322 C C . GLN A 1 163 ? 12.579 -7.174 -13.511 1.00 95.69 163 GLN A C 1
ATOM 1324 O O . GLN A 1 163 ? 12.915 -7.607 -14.618 1.00 95.69 163 GLN A O 1
ATOM 1329 N N . GLN A 1 164 ? 13.197 -6.164 -12.906 1.00 94.06 164 GLN A N 1
ATOM 1330 C CA . GLN A 1 164 ? 14.450 -5.629 -13.415 1.00 94.06 164 GLN A CA 1
ATOM 1331 C C . GLN A 1 164 ? 15.602 -6.588 -13.084 1.00 94.06 164 GLN A C 1
ATOM 1333 O O . GLN A 1 164 ? 15.509 -7.413 -12.174 1.00 94.06 164 GLN A O 1
ATOM 1338 N N . ASP A 1 165 ? 16.699 -6.487 -13.826 1.00 93.62 165 ASP A N 1
ATOM 1339 C CA . ASP A 1 165 ? 17.944 -7.152 -13.453 1.00 93.62 165 ASP A CA 1
ATOM 1340 C C . ASP A 1 165 ? 18.393 -6.686 -12.057 1.00 93.62 165 ASP A C 1
ATOM 1342 O O . ASP A 1 165 ? 18.788 -5.534 -11.867 1.00 93.62 165 ASP A O 1
ATOM 1346 N N . LEU A 1 166 ? 18.318 -7.592 -11.077 1.00 92.12 166 LEU A N 1
ATOM 1347 C CA . LEU A 1 166 ? 18.615 -7.285 -9.679 1.00 92.12 166 LEU A CA 1
ATOM 1348 C C . LEU A 1 166 ? 20.075 -6.867 -9.474 1.00 92.12 166 LEU A C 1
ATOM 1350 O O . LEU A 1 166 ? 20.352 -6.124 -8.540 1.00 92.12 166 LEU A O 1
ATOM 1354 N N . SER A 1 167 ? 20.991 -7.280 -10.360 1.00 92.56 167 SER A N 1
ATOM 1355 C CA . SER A 1 167 ? 22.399 -6.863 -10.300 1.00 92.56 167 SER A CA 1
ATOM 1356 C C . SER A 1 167 ? 22.604 -5.382 -10.641 1.00 92.56 167 SER A C 1
ATOM 1358 O O . SER A 1 167 ? 23.600 -4.787 -10.239 1.00 92.56 167 SER A O 1
ATOM 1360 N N . LYS A 1 168 ? 21.649 -4.777 -11.357 1.00 91.00 168 LYS A N 1
ATOM 1361 C CA . LYS A 1 168 ? 21.656 -3.359 -11.752 1.00 91.00 168 LYS A CA 1
ATOM 1362 C C . LYS A 1 168 ? 20.809 -2.487 -10.832 1.00 91.00 168 LYS A C 1
ATOM 1364 O O . LYS A 1 168 ? 20.763 -1.272 -11.009 1.00 91.00 168 LYS A O 1
ATOM 1369 N N . CYS A 1 169 ? 20.114 -3.100 -9.881 1.00 92.31 169 CYS A N 1
ATOM 1370 C CA . CYS A 1 169 ? 19.271 -2.390 -8.941 1.00 92.31 169 CYS A CA 1
ATOM 1371 C C . CYS A 1 169 ? 20.051 -1.949 -7.700 1.00 92.31 169 CYS A C 1
ATOM 1373 O O . CYS A 1 169 ? 20.952 -2.660 -7.251 1.00 92.31 169 CYS A O 1
ATOM 1375 N N . PRO A 1 170 ? 19.667 -0.815 -7.087 1.00 94.50 170 PRO A N 1
ATOM 1376 C CA . PRO A 1 170 ? 20.098 -0.495 -5.735 1.00 94.50 170 PRO A CA 1
ATOM 1377 C C . PRO A 1 170 ? 19.769 -1.639 -4.770 1.00 94.50 170 PRO A C 1
ATOM 1379 O O . PRO A 1 170 ? 18.792 -2.371 -4.963 1.00 94.50 170 PRO A O 1
ATOM 1382 N N . ALA A 1 171 ? 20.571 -1.766 -3.712 1.00 94.38 171 ALA A N 1
ATOM 1383 C CA . ALA A 1 171 ? 20.329 -2.756 -2.673 1.00 94.38 171 ALA A CA 1
ATOM 1384 C C . ALA A 1 171 ? 18.923 -2.589 -2.074 1.00 94.38 171 ALA A C 1
ATOM 1386 O O . ALA A 1 171 ? 18.438 -1.471 -1.876 1.00 94.38 171 ALA A O 1
ATOM 1387 N N . LYS A 1 172 ? 18.274 -3.720 -1.778 1.00 94.69 172 LYS A N 1
ATOM 1388 C CA . LYS A 1 172 ? 16.975 -3.738 -1.100 1.00 94.69 172 LYS A CA 1
ATOM 1389 C C . LYS A 1 172 ? 17.083 -3.002 0.237 1.00 94.69 172 LYS A C 1
ATOM 1391 O O . LYS A 1 172 ? 18.020 -3.227 0.998 1.00 94.69 172 LYS A O 1
ATOM 1396 N N . SER A 1 173 ? 16.095 -2.165 0.529 1.00 93.75 173 SER A N 1
ATOM 1397 C CA . SER A 1 173 ? 15.940 -1.504 1.825 1.00 93.75 173 SER A CA 1
ATOM 1398 C C . SER A 1 173 ? 14.500 -1.655 2.319 1.00 93.75 173 SER A C 1
ATOM 1400 O O . SER A 1 173 ? 13.674 -2.307 1.676 1.00 93.75 173 SER A O 1
ATOM 1402 N N . GLN A 1 174 ? 14.181 -1.078 3.478 1.00 89.31 174 GLN A N 1
ATOM 1403 C CA . GLN A 1 174 ? 12.869 -1.230 4.112 1.00 89.31 174 GLN A CA 1
ATOM 1404 C C . GLN A 1 174 ? 11.702 -0.857 3.175 1.00 89.31 174 GLN A C 1
ATOM 1406 O O . GLN A 1 174 ? 10.745 -1.628 3.046 1.00 89.31 174 GLN A O 1
ATOM 1411 N N . TYR A 1 175 ? 11.839 0.264 2.458 1.00 94.31 175 TYR A N 1
ATOM 1412 C CA . TYR A 1 175 ? 10.820 0.840 1.566 1.00 94.31 175 TYR A CA 1
ATOM 1413 C C . TYR A 1 175 ? 11.268 0.902 0.099 1.00 94.31 175 TYR A C 1
ATOM 1415 O O . TYR A 1 175 ? 10.682 1.627 -0.708 1.00 94.31 175 TYR A O 1
ATOM 1423 N N . PHE A 1 176 ? 12.313 0.151 -0.260 1.00 96.56 176 PHE A N 1
ATOM 1424 C CA . PHE A 1 176 ? 12.792 0.035 -1.634 1.00 96.56 176 PHE A CA 1
ATOM 1425 C C . PHE A 1 176 ? 12.985 -1.430 -2.032 1.00 96.56 176 PHE A C 1
ATOM 1427 O O . PHE A 1 176 ? 13.722 -2.164 -1.370 1.00 96.56 176 PHE A O 1
ATOM 1434 N N . SER A 1 177 ? 12.377 -1.854 -3.143 1.00 96.62 177 SER A N 1
ATOM 1435 C CA . SER A 1 177 ? 12.641 -3.167 -3.740 1.00 96.62 177 SER A CA 1
ATOM 1436 C C . SER A 1 177 ? 12.475 -3.163 -5.259 1.00 96.62 177 SER A C 1
ATOM 1438 O O . SER A 1 177 ? 11.545 -2.570 -5.801 1.00 96.62 177 SER A O 1
ATOM 1440 N N . CYS A 1 178 ? 13.354 -3.890 -5.948 1.00 96.69 178 CYS A N 1
ATOM 1441 C CA . CYS A 1 178 ? 13.180 -4.264 -7.354 1.00 96.69 178 CYS A CA 1
ATOM 1442 C C . CYS A 1 178 ? 12.596 -5.678 -7.535 1.00 96.69 178 CYS A C 1
ATOM 1444 O O . CYS A 1 178 ? 12.384 -6.112 -8.666 1.00 96.69 178 CYS A O 1
ATOM 1446 N N . GLY A 1 179 ? 12.387 -6.427 -6.447 1.00 96.44 179 GLY A N 1
ATOM 1447 C CA . GLY A 1 179 ? 11.893 -7.803 -6.488 1.00 96.44 179 GLY A CA 1
ATOM 1448 C C . GLY A 1 179 ? 10.373 -7.853 -6.592 1.00 96.44 179 GLY A C 1
ATOM 1449 O O . GLY A 1 179 ? 9.683 -7.200 -5.814 1.00 96.44 179 GLY A O 1
ATOM 1450 N N . LEU A 1 180 ? 9.838 -8.647 -7.522 1.00 97.00 180 LEU A N 1
ATOM 1451 C CA . LEU A 1 180 ? 8.390 -8.680 -7.763 1.00 97.00 180 LEU A CA 1
ATOM 1452 C C . LEU A 1 180 ? 7.580 -9.239 -6.590 1.00 97.00 180 LEU A C 1
ATOM 1454 O O . LEU A 1 180 ? 6.460 -8.784 -6.390 1.00 97.00 180 LEU A O 1
ATOM 1458 N N . ASN A 1 181 ? 8.142 -10.157 -5.800 1.00 95.62 181 ASN A N 1
ATOM 1459 C CA . ASN A 1 181 ? 7.450 -10.711 -4.631 1.00 95.62 181 ASN A CA 1
ATOM 1460 C C . ASN A 1 181 ? 7.107 -9.608 -3.620 1.00 95.62 181 ASN A C 1
ATOM 1462 O O . ASN A 1 181 ? 5.958 -9.486 -3.221 1.00 95.62 181 ASN A O 1
ATOM 1466 N N . ASP A 1 182 ? 8.070 -8.729 -3.303 1.00 95.25 182 ASP A N 1
ATOM 1467 C CA . ASP A 1 182 ? 7.826 -7.591 -2.405 1.00 95.25 182 ASP A CA 1
ATOM 1468 C C . ASP A 1 182 ? 6.711 -6.680 -2.934 1.00 95.25 182 ASP A C 1
ATOM 1470 O O . ASP A 1 182 ? 5.928 -6.143 -2.157 1.00 95.25 182 ASP A O 1
ATOM 1474 N N . TRP A 1 183 ? 6.645 -6.493 -4.254 1.00 97.25 183 TRP A N 1
ATOM 1475 C CA . TRP A 1 183 ? 5.612 -5.678 -4.885 1.00 97.25 183 TRP A CA 1
ATOM 1476 C C . TRP A 1 183 ? 4.238 -6.336 -4.837 1.00 97.25 183 TRP A C 1
ATOM 1478 O O . TRP A 1 183 ? 3.263 -5.652 -4.544 1.00 97.25 183 TRP A O 1
ATOM 1488 N N . VAL A 1 184 ? 4.142 -7.636 -5.111 1.00 97.19 184 VAL A N 1
ATOM 1489 C CA . VAL A 1 184 ? 2.872 -8.371 -5.036 1.00 97.19 184 VAL A CA 1
ATOM 1490 C C . VAL A 1 184 ? 2.353 -8.392 -3.604 1.00 97.19 184 VAL A C 1
ATOM 1492 O O . VAL A 1 184 ? 1.193 -8.046 -3.392 1.00 97.19 184 VAL A O 1
ATOM 1495 N N . ASP A 1 185 ? 3.214 -8.692 -2.631 1.00 95.81 185 ASP A N 1
ATOM 1496 C CA . ASP A 1 185 ? 2.857 -8.699 -1.211 1.00 95.81 185 ASP A CA 1
ATOM 1497 C C . ASP A 1 185 ? 2.381 -7.313 -0.754 1.00 95.81 185 ASP A C 1
ATOM 1499 O O . ASP A 1 185 ? 1.330 -7.186 -0.126 1.00 95.81 185 ASP A O 1
ATOM 1503 N N . ALA A 1 186 ? 3.106 -6.250 -1.122 1.00 96.62 186 ALA A N 1
ATOM 1504 C CA . ALA A 1 186 ? 2.738 -4.886 -0.758 1.00 96.62 186 ALA A CA 1
ATOM 1505 C C . ALA A 1 186 ? 1.430 -4.428 -1.420 1.00 96.62 186 ALA A C 1
ATOM 1507 O O . ALA A 1 186 ? 0.592 -3.812 -0.762 1.00 96.62 186 ALA A O 1
ATOM 1508 N N . ILE A 1 187 ? 1.232 -4.721 -2.712 1.00 97.56 187 ILE A N 1
ATOM 1509 C CA . ILE A 1 187 ? 0.001 -4.357 -3.424 1.00 97.56 187 ILE A CA 1
ATOM 1510 C C . ILE A 1 187 ? -1.191 -5.103 -2.827 1.00 97.56 187 ILE A C 1
ATOM 1512 O O . ILE A 1 187 ? -2.219 -4.482 -2.571 1.00 97.56 187 ILE A O 1
ATOM 1516 N N . ASN A 1 188 ? -1.060 -6.407 -2.577 1.00 96.19 188 ASN A N 1
ATOM 1517 C CA . ASN A 1 188 ? -2.142 -7.201 -2.002 1.00 96.19 188 ASN A CA 1
ATOM 1518 C C . ASN A 1 188 ? -2.474 -6.756 -0.575 1.00 96.19 188 ASN A C 1
ATOM 1520 O O . ASN A 1 188 ? -3.650 -6.625 -0.260 1.00 96.19 188 ASN A O 1
ATOM 1524 N N . TYR A 1 189 ? -1.481 -6.383 0.235 1.00 95.38 189 TYR A N 1
ATOM 1525 C CA . TYR A 1 189 ? -1.727 -5.772 1.543 1.00 95.38 189 TYR A CA 1
ATOM 1526 C C . TYR A 1 189 ? -2.521 -4.452 1.452 1.00 95.38 189 TYR A C 1
ATOM 1528 O O . TYR A 1 189 ? -3.457 -4.216 2.222 1.00 95.38 189 TYR A O 1
ATOM 1536 N N . VAL A 1 190 ? -2.193 -3.587 0.486 1.00 95.25 190 VAL A N 1
ATOM 1537 C CA . VAL A 1 190 ? -2.959 -2.351 0.249 1.00 95.25 190 VAL A CA 1
ATOM 1538 C C . VAL A 1 190 ? -4.385 -2.671 -0.205 1.00 95.25 190 VAL A C 1
ATOM 1540 O O . VAL A 1 190 ? -5.332 -2.048 0.268 1.00 95.25 190 VAL A O 1
ATOM 1543 N N . LEU A 1 191 ? -4.565 -3.664 -1.077 1.00 94.75 191 LEU A N 1
ATOM 1544 C CA . LEU A 1 191 ? -5.885 -4.110 -1.531 1.00 94.75 191 LEU A CA 1
ATOM 1545 C C . LEU A 1 191 ? -6.728 -4.693 -0.395 1.00 94.75 191 LEU A C 1
ATOM 1547 O O . LEU A 1 191 ? -7.910 -4.376 -0.304 1.00 94.75 191 LEU A O 1
ATOM 1551 N N . GLU A 1 192 ? -6.137 -5.501 0.484 1.00 92.81 192 GLU A N 1
ATOM 1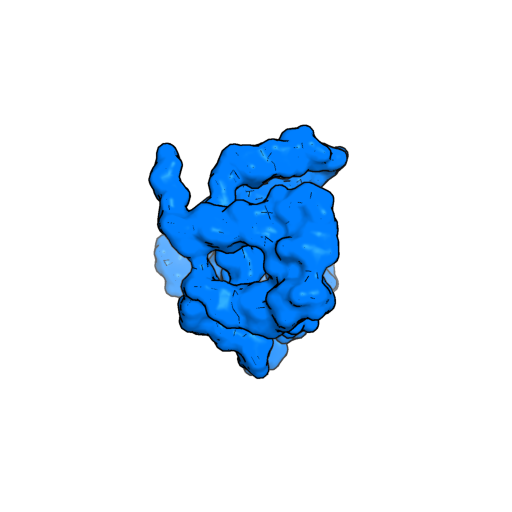552 C CA . GLU A 1 192 ? -6.788 -5.998 1.700 1.00 92.81 192 GLU A CA 1
ATOM 1553 C C . GLU A 1 192 ? -7.248 -4.834 2.576 1.00 92.81 192 GLU A C 1
ATOM 1555 O O . GLU A 1 192 ? -8.409 -4.794 2.970 1.00 92.81 192 GLU A O 1
ATOM 1560 N N . THR A 1 193 ? -6.388 -3.833 2.780 1.00 89.94 193 THR A N 1
ATOM 1561 C CA . THR A 1 193 ? -6.725 -2.626 3.549 1.00 89.94 193 THR A CA 1
ATOM 1562 C C . THR A 1 193 ? -7.911 -1.868 2.934 1.00 89.94 193 THR A C 1
ATOM 1564 O O . THR A 1 193 ? -8.831 -1.477 3.649 1.00 89.94 193 THR A O 1
ATOM 1567 N N . ILE A 1 194 ? -7.932 -1.696 1.609 1.00 89.12 194 ILE A N 1
ATOM 1568 C CA . ILE A 1 194 ? -9.032 -1.027 0.888 1.00 89.12 194 ILE A CA 1
ATOM 1569 C C . ILE A 1 194 ? -10.326 -1.842 0.963 1.00 89.12 194 ILE A C 1
ATOM 1571 O O . ILE A 1 194 ? -11.406 -1.283 1.161 1.00 89.12 194 ILE A O 1
ATOM 1575 N N . ASN A 1 195 ? -10.238 -3.163 0.798 1.00 87.38 195 ASN A N 1
ATOM 1576 C CA . ASN A 1 195 ? -11.392 -4.055 0.878 1.00 87.38 195 ASN A CA 1
ATOM 1577 C C . ASN A 1 195 ? -11.975 -4.055 2.290 1.00 87.38 195 ASN A C 1
ATOM 1579 O O . ASN A 1 195 ? -13.186 -3.951 2.446 1.00 87.38 195 ASN A O 1
ATOM 1583 N N . GLU A 1 196 ? -11.125 -4.107 3.314 1.00 84.12 196 GLU A N 1
ATOM 1584 C CA . GLU A 1 196 ? -11.537 -3.962 4.704 1.00 84.12 196 GLU A CA 1
ATOM 1585 C C . GLU A 1 196 ? -12.201 -2.612 4.977 1.00 84.12 196 GLU A C 1
ATOM 1587 O O . GLU A 1 196 ? -13.117 -2.550 5.784 1.00 84.12 196 GLU A O 1
ATOM 1592 N N . GLU A 1 197 ? -11.761 -1.533 4.333 1.00 79.00 197 GLU A N 1
ATOM 1593 C CA . GLU A 1 197 ? -12.409 -0.219 4.431 1.00 79.00 197 GLU A CA 1
ATOM 1594 C C . GLU A 1 197 ? -13.743 -0.151 3.684 1.00 79.00 197 GLU A C 1
ATOM 1596 O O . GLU A 1 197 ? -14.595 0.651 4.048 1.00 79.00 197 GLU A O 1
ATOM 1601 N N . SER A 1 198 ? -13.935 -0.999 2.674 1.00 71.31 198 SER A N 1
ATOM 1602 C CA . SER A 1 198 ? -15.152 -1.047 1.853 1.00 71.31 198 SER A CA 1
ATOM 1603 C C . SER A 1 198 ? -16.193 -2.060 2.355 1.00 71.31 198 SER A C 1
ATOM 1605 O O . SER A 1 198 ? -17.330 -2.042 1.888 1.00 71.31 198 SER A O 1
ATOM 1607 N N . ALA A 1 199 ? -15.802 -2.989 3.236 1.00 60.22 199 ALA A N 1
ATOM 1608 C CA . ALA A 1 199 ? -16.626 -4.117 3.68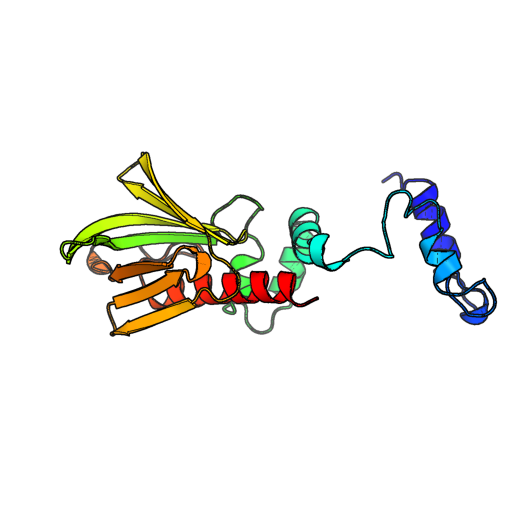1 1.00 60.22 199 ALA A CA 1
ATOM 1609 C C . ALA A 1 199 ? -17.478 -3.832 4.930 1.00 60.22 199 ALA A C 1
ATOM 1611 O O . ALA A 1 199 ? -18.485 -4.513 5.141 1.00 60.22 199 ALA A O 1
ATOM 1612 N N . PHE A 1 200 ? -17.076 -2.868 5.758 1.00 50.03 200 PHE A N 1
ATOM 1613 C CA . PHE A 1 200 ? -17.899 -2.387 6.875 1.00 50.03 200 PHE A CA 1
ATOM 1614 C C . PHE A 1 200 ? -18.870 -1.370 6.398 1.00 50.03 200 PHE A C 1
ATOM 1616 O O . PHE A 1 200 ? -19.976 -1.334 6.993 1.00 50.03 200 PHE A O 1
#

InterPro domains:
  IPR011993 PH-like domain superfamily [G3DSA:2.30.29.30] (54-198)

Secondary structure (DSSP, 8-state):
----HHHHHHHHHHS-SSGGGSTTSGGGTHHHHHHTSGGGTT--TTS-GGGG-HHHHHHHHS-HHHHHHHHHT-S-TTSHHHHTTTPPTTSEEEEEEEEEE-TT--EEEEEEEEETTTEEEEEETTEEEEEEE--TT-EEEESSSSEEEEEETTTTEEEEEE---GGGSPPPBTTB---HHHHHHHHHHHHHHHHHHHH-

Organism: NCBI:txid182087

Sequence (200 aa):
MQIEPTCRDLIDKLIVLDPDQRLGAAGTGGMDALKRHPFFQGVNFSGDMRILGLKRALRETESQELRQRRIDEAPDTTLPKFRYALVEPGKPILTGLLLKKNRFWIKQERRFELYMEGFIRYFENTKVKGEMKLTPGAKAVHLSRTEVEITLPENKKNYLLVQQDLSKCPAKSQYFSCGLNDWVDAINYVLETINEESAF

Nearest PDB structures (foldseek):
  5zz9-assembly3_C  TM=7.156E-01  e=4.258E-03  Mus musculus
  1i2h-assembly1_A  TM=6.883E-01  e=3.193E-03  Rattus norvegicus
  2p8v-assembly1_A  TM=6.458E-01  e=4.020E-03  Homo sapiens
  1ddw-assembly1_A  TM=6.548E-01  e=6.372E-03  Rattus norvegicus
  1ddv-assembly1_A  TM=6.560E-01  e=8.030E-02  Rattus norvegicus